Protein AF-A0A7S2T5S1-F1 (afdb_monomer_lite)

Sequence (220 aa):
CSRFLDRLAEMVPAKYFVDTGKVQDTGSQFWHSKSVKAQKKQEAAREGKLRKRDKFDPENAKSTTEKQAEAFKESKRAKARKGGADVDEEDVQFQKVEFNVKYQGGKEPSGAERSQRKKTKQALLKAALKKKEKAAEDKGNEAAWGDAFDRAEGKKVFNDPKKLQKAIKREKKQKEKKSEKWKTIEEDQKAKRDEKQKKRTTNLKERTAKKIQRKINRKK

Foldseek 3Di:
DDPVVVVVVVVDPCVVVPPVVPPVVPVDPPDDDPVRVVVVVVVVVVVVVVVVCCVPPPVNPDDPVRVVVVVVVVVVVVCVVVPDDDDDPDDPPPPPPPPPPPPDPDDDDDDDPPPPPPDDLVRLLVVLVVLVVVCVVDPPCVSVVVVVVCVVVVHDDRNDNVVSVVVVVVVVVVVVVVVVVVVVVVVVVVVVVVVVVVVVVVVVVVVVVVVVVVVVVVVD

Organism: NCBI:txid1764295

Structure (mmCIF, N/CA/C/O backbone):
data_AF-A0A7S2T5S1-F1
#
_entry.id   AF-A0A7S2T5S1-F1
#
loop_
_atom_site.group_PDB
_atom_site.id
_atom_site.type_symbol
_atom_site.label_atom_id
_atom_site.label_alt_id
_atom_site.label_comp_id
_atom_site.label_asym_id
_atom_site.label_entity_id
_atom_site.label_seq_id
_atom_site.pdbx_PDB_ins_code
_atom_site.Cartn_x
_atom_site.Cartn_y
_atom_site.Cartn_z
_atom_site.occupancy
_atom_site.B_iso_or_equiv
_atom_site.auth_seq_id
_atom_site.auth_comp_id
_atom_site.auth_asym_id
_atom_site.auth_atom_id
_atom_site.pdbx_PDB_model_num
ATOM 1 N N . CYS A 1 1 ? -29.795 -31.060 -58.049 1.00 54.81 1 CYS A N 1
ATOM 2 C CA . CYS A 1 1 ? -29.437 -31.221 -56.623 1.00 54.81 1 CYS A CA 1
ATOM 3 C C . CYS A 1 1 ? -27.933 -31.439 -56.527 1.00 54.81 1 CYS A C 1
ATOM 5 O O . CYS A 1 1 ? -27.410 -32.294 -57.234 1.00 54.81 1 CYS A O 1
ATOM 7 N N . SER A 1 2 ? -27.217 -30.577 -55.807 1.00 71.25 2 SER A N 1
ATOM 8 C CA . SER A 1 2 ? -25.753 -30.508 -55.849 1.00 71.25 2 SER A CA 1
ATOM 9 C C . SER A 1 2 ? -25.113 -31.601 -54.987 1.00 71.25 2 SER A C 1
ATOM 11 O O . SER A 1 2 ? -25.076 -31.496 -53.768 1.00 71.25 2 SER A O 1
ATOM 13 N N . ARG A 1 3 ? -24.498 -32.602 -55.634 1.00 81.19 3 ARG A N 1
ATOM 14 C CA . ARG A 1 3 ? -23.730 -33.686 -54.976 1.00 81.19 3 ARG A CA 1
ATOM 15 C C . ARG A 1 3 ? -22.594 -33.213 -54.063 1.00 81.19 3 ARG A C 1
ATOM 17 O O . ARG A 1 3 ? -22.062 -33.977 -53.266 1.00 81.19 3 ARG A O 1
ATOM 24 N N . PHE A 1 4 ? -22.207 -31.950 -54.202 1.00 83.75 4 PHE A N 1
ATOM 25 C CA . PHE A 1 4 ? -21.267 -31.282 -53.317 1.00 83.75 4 PHE A CA 1
ATOM 26 C C . PHE A 1 4 ? -21.809 -31.139 -51.888 1.00 83.75 4 PHE A C 1
ATOM 28 O O . PHE A 1 4 ? -21.074 -31.400 -50.941 1.00 83.75 4 PHE A O 1
ATOM 35 N N . LEU A 1 5 ? -23.083 -30.758 -51.727 1.00 77.75 5 LEU A N 1
ATOM 36 C CA . LEU A 1 5 ? -23.685 -30.579 -50.402 1.00 77.75 5 LEU A CA 1
ATOM 37 C C . LEU A 1 5 ? -23.846 -31.920 -49.679 1.00 77.75 5 LEU A C 1
ATOM 39 O O . LEU A 1 5 ? -23.557 -31.990 -48.488 1.00 77.75 5 LEU A O 1
ATOM 43 N N . ASP A 1 6 ? -24.200 -32.980 -50.407 1.00 82.81 6 ASP A N 1
ATOM 44 C CA . ASP A 1 6 ? -24.342 -34.328 -49.843 1.00 82.81 6 ASP A CA 1
ATOM 45 C C . ASP A 1 6 ? -23.002 -34.838 -49.279 1.00 82.81 6 ASP A C 1
ATOM 47 O O . ASP A 1 6 ? -22.922 -35.266 -48.129 1.00 82.81 6 ASP A O 1
ATOM 51 N N . ARG A 1 7 ? -21.905 -34.677 -50.035 1.00 86.06 7 ARG A N 1
ATOM 52 C CA . ARG A 1 7 ? -20.556 -35.076 -49.591 1.00 86.06 7 ARG A CA 1
ATOM 53 C C . ARG A 1 7 ? -20.030 -34.229 -48.427 1.00 86.06 7 ARG A C 1
ATOM 55 O O . ARG A 1 7 ? -19.253 -34.715 -47.607 1.00 86.06 7 ARG A O 1
ATOM 62 N N . LEU A 1 8 ? -20.431 -32.960 -48.354 1.00 81.94 8 LEU A N 1
ATOM 63 C CA . LEU A 1 8 ? -20.082 -32.075 -47.243 1.00 81.94 8 LEU A CA 1
ATOM 64 C C . LEU A 1 8 ? -20.813 -32.486 -45.954 1.00 81.94 8 LEU A C 1
ATOM 66 O O . LEU A 1 8 ? -20.209 -32.492 -44.881 1.00 81.94 8 LEU A O 1
ATOM 70 N N . ALA A 1 9 ? -22.090 -32.859 -46.069 1.00 80.12 9 ALA A N 1
ATOM 71 C CA . ALA A 1 9 ? -22.898 -33.342 -44.954 1.00 80.12 9 ALA A CA 1
ATOM 72 C C . ALA A 1 9 ? -22.388 -34.687 -44.406 1.00 80.12 9 ALA A C 1
ATOM 74 O O . ALA A 1 9 ? -22.424 -34.897 -43.198 1.00 80.12 9 ALA A O 1
ATOM 75 N N . GLU A 1 10 ? -21.851 -35.563 -45.259 1.00 83.44 10 GLU A N 1
ATOM 76 C CA . GLU A 1 10 ? -21.209 -36.817 -44.833 1.00 83.44 10 GLU A CA 1
ATOM 77 C C . GLU A 1 10 ? -19.872 -36.599 -44.106 1.00 83.44 10 GLU A C 1
ATOM 79 O O . GLU A 1 10 ? -19.514 -37.365 -43.212 1.00 83.44 10 GLU A O 1
ATOM 84 N N . MET A 1 11 ? -19.118 -35.556 -44.473 1.00 87.88 11 MET A N 1
ATOM 85 C CA . MET A 1 11 ? -17.796 -35.286 -43.897 1.00 87.88 11 MET A CA 1
ATOM 86 C C . MET A 1 11 ? -17.869 -34.742 -42.465 1.00 87.88 11 MET A C 1
ATOM 88 O O . MET A 1 11 ? -16.952 -34.958 -41.669 1.00 87.88 11 MET A O 1
ATOM 92 N N . VAL A 1 12 ? -18.940 -34.027 -42.125 1.00 83.12 12 VAL A N 1
ATOM 93 C CA . VAL A 1 12 ? -19.120 -33.444 -40.795 1.00 83.12 12 VAL A CA 1
ATOM 94 C C . VAL A 1 12 ? -20.055 -34.344 -39.977 1.00 83.12 12 VAL A C 1
ATOM 96 O O . VAL A 1 12 ? -21.218 -34.502 -40.337 1.00 83.12 12 VAL A O 1
ATOM 99 N N . PRO A 1 13 ? -19.595 -34.926 -38.850 1.00 84.19 13 PRO A N 1
ATOM 100 C CA . PRO A 1 13 ? -20.420 -35.823 -38.049 1.00 84.19 13 PRO A CA 1
ATOM 101 C C . PRO A 1 13 ? -21.757 -35.191 -37.641 1.00 84.19 13 PRO A C 1
ATOM 103 O O . PRO A 1 13 ? -21.793 -34.060 -37.151 1.00 84.19 13 PRO A O 1
ATOM 106 N N . ALA A 1 14 ? -22.847 -35.959 -37.734 1.00 75.12 14 ALA A N 1
ATOM 107 C CA . ALA A 1 14 ? -24.210 -35.501 -37.435 1.00 75.12 14 ALA A CA 1
ATOM 108 C C . ALA A 1 14 ? -24.375 -34.858 -36.041 1.00 75.12 14 ALA A C 1
ATOM 110 O O . ALA A 1 14 ? -25.262 -34.033 -35.837 1.00 75.12 14 ALA A O 1
ATOM 111 N N . LYS A 1 15 ? -23.475 -35.163 -35.095 1.00 75.06 15 LYS A N 1
ATOM 112 C CA . LYS A 1 15 ? -23.392 -34.529 -33.769 1.00 75.06 15 LYS A CA 1
ATOM 113 C C . LYS A 1 15 ? -23.334 -32.994 -33.817 1.00 75.06 15 LYS A C 1
ATOM 115 O O . LYS A 1 15 ? -23.728 -32.362 -32.845 1.00 75.06 15 LYS A O 1
ATOM 120 N N . TYR A 1 16 ? -22.829 -32.409 -34.902 1.00 76.19 16 TYR A N 1
ATOM 121 C CA . TYR A 1 16 ? -22.689 -30.957 -35.046 1.00 76.19 16 TYR A CA 1
ATOM 122 C C . TYR A 1 16 ? -23.882 -30.275 -35.730 1.00 76.19 16 TYR A C 1
ATOM 124 O O . TYR A 1 16 ? -23.997 -29.057 -35.640 1.00 76.19 16 TYR A O 1
ATOM 132 N N . PHE A 1 17 ? -24.767 -31.032 -36.386 1.00 69.62 17 PHE A N 1
ATOM 133 C CA . PHE A 1 17 ? -25.960 -30.494 -37.056 1.00 69.62 17 PHE A CA 1
ATOM 134 C C . PHE A 1 17 ? -27.258 -30.810 -36.323 1.00 69.62 17 PHE A C 1
ATOM 136 O O . PHE A 1 17 ? -28.242 -30.091 -36.471 1.00 69.62 17 PHE A O 1
ATOM 143 N N . VAL A 1 18 ? -27.276 -31.883 -35.532 1.00 70.38 18 VAL A N 1
ATOM 144 C CA . VAL A 1 18 ? -28.407 -32.180 -34.661 1.00 70.38 18 VAL A CA 1
ATOM 145 C C . VAL A 1 18 ? -28.284 -31.282 -33.440 1.00 70.38 18 VAL A C 1
ATOM 147 O O . VAL A 1 18 ? -27.442 -31.510 -32.571 1.00 70.38 18 VAL A O 1
ATOM 150 N N . ASP A 1 19 ? -29.129 -30.257 -33.369 1.00 64.12 19 ASP A N 1
ATOM 151 C CA . ASP A 1 19 ? -29.319 -29.480 -32.152 1.00 64.12 19 ASP A CA 1
ATOM 152 C C . ASP A 1 19 ? -29.966 -30.411 -31.118 1.00 64.12 19 ASP A C 1
ATOM 154 O O . ASP A 1 19 ? -31.180 -30.601 -31.073 1.00 64.12 19 ASP A O 1
ATOM 158 N N . THR A 1 20 ? -29.134 -31.135 -30.363 1.00 60.56 20 THR A N 1
ATOM 159 C CA . THR A 1 20 ? -29.568 -32.251 -29.505 1.00 60.56 20 THR A CA 1
ATOM 160 C C . THR A 1 20 ? -30.409 -31.813 -28.303 1.00 60.56 20 THR A C 1
ATOM 162 O O . THR A 1 20 ? -30.413 -32.534 -27.314 1.00 60.56 20 THR A O 1
ATOM 165 N N . GLY A 1 21 ? -31.058 -30.639 -28.300 1.00 58.25 21 GLY A N 1
ATOM 166 C CA . GLY A 1 21 ? -31.903 -30.111 -27.211 1.00 58.25 21 GLY A CA 1
ATOM 167 C C . GLY A 1 21 ? -31.193 -29.939 -25.857 1.00 58.25 21 GLY A C 1
ATOM 168 O O . GLY A 1 21 ? -31.690 -29.278 -24.950 1.00 58.25 21 GLY A O 1
ATOM 169 N N . LYS A 1 22 ? -29.988 -30.490 -25.724 1.00 55.84 22 LYS A N 1
ATOM 170 C CA . LYS A 1 22 ? -28.996 -30.227 -24.708 1.00 55.84 22 LYS A CA 1
ATOM 171 C C . LYS A 1 22 ? -28.333 -28.946 -25.151 1.00 55.84 22 LYS A C 1
ATOM 173 O O . LYS A 1 22 ? -27.224 -28.961 -25.682 1.00 55.84 22 LYS A O 1
ATOM 178 N N . VAL A 1 23 ? -29.038 -27.843 -24.915 1.00 53.06 23 VAL A N 1
ATOM 179 C CA . VAL A 1 23 ? -28.389 -26.567 -24.655 1.00 53.06 23 VAL A CA 1
ATOM 180 C C . VAL A 1 23 ? -27.338 -26.896 -23.608 1.00 53.06 23 VAL A C 1
ATOM 182 O O . VAL A 1 23 ? -27.642 -27.088 -22.430 1.00 53.06 23 VAL A O 1
ATOM 185 N N . GLN A 1 24 ? -26.095 -27.087 -24.049 1.00 51.47 24 GLN A N 1
ATOM 186 C CA . GLN A 1 24 ? -24.998 -26.953 -23.129 1.00 51.47 24 GLN A CA 1
ATOM 187 C C . GLN A 1 24 ? -25.175 -25.537 -22.620 1.00 51.47 24 GLN A C 1
ATOM 189 O O . GLN A 1 24 ? -25.117 -24.580 -23.392 1.00 51.47 24 GLN A O 1
ATOM 194 N N . ASP A 1 25 ? -25.463 -25.410 -21.330 1.00 51.78 25 ASP A N 1
ATOM 195 C CA . ASP A 1 25 ? -25.480 -24.139 -20.621 1.00 51.78 25 ASP A CA 1
ATOM 196 C C . ASP A 1 25 ? -24.023 -23.632 -20.500 1.00 51.78 25 ASP A C 1
ATOM 198 O O . ASP A 1 25 ? -23.506 -23.279 -19.449 1.00 51.78 25 ASP A O 1
ATOM 202 N N . THR A 1 26 ? -23.307 -23.646 -21.626 1.00 48.97 26 THR A N 1
ATOM 203 C CA . THR A 1 26 ? -22.121 -22.865 -21.944 1.00 48.97 26 THR A CA 1
ATOM 204 C C . THR A 1 26 ? -22.523 -21.432 -22.283 1.00 48.97 26 THR A C 1
ATOM 206 O O . THR A 1 26 ? -21.695 -20.656 -22.758 1.00 48.97 26 THR A O 1
ATOM 209 N N . GLY A 1 27 ? -23.779 -21.056 -22.000 1.00 48.78 27 GLY A N 1
ATOM 210 C CA . GLY A 1 27 ? -24.260 -19.695 -21.817 1.00 48.78 27 GLY A CA 1
ATOM 211 C C . GLY A 1 27 ? -23.578 -19.049 -20.618 1.00 48.78 27 GLY A C 1
ATOM 212 O O . GLY A 1 27 ? -24.201 -18.713 -19.624 1.00 48.78 27 GLY A O 1
ATOM 213 N N . SER A 1 28 ? -22.262 -18.885 -20.728 1.00 56.47 28 SER A N 1
ATOM 214 C CA . SER A 1 28 ? -21.401 -17.949 -20.027 1.00 56.47 28 SER A CA 1
ATOM 215 C C . SER A 1 28 ? -21.887 -17.519 -18.635 1.00 56.47 28 SER A C 1
ATOM 217 O O . SER A 1 28 ? -22.751 -16.652 -18.485 1.00 56.47 28 SER A O 1
ATOM 219 N N . GLN A 1 29 ? -21.210 -18.011 -17.598 1.00 56.97 29 GLN A N 1
ATOM 220 C CA . GLN A 1 29 ? -21.377 -17.597 -16.192 1.00 56.97 29 GLN A CA 1
ATOM 221 C C . GLN A 1 29 ? -21.384 -16.062 -15.965 1.00 56.97 29 GLN A C 1
ATOM 223 O O . GLN A 1 29 ? -21.714 -15.573 -14.887 1.00 56.97 29 GLN A O 1
ATOM 228 N N . PHE A 1 30 ? -21.018 -15.284 -16.984 1.00 56.53 30 PHE A N 1
ATOM 229 C CA . PHE A 1 30 ? -20.893 -13.836 -16.993 1.00 56.53 30 PHE A CA 1
ATOM 230 C C . PHE A 1 30 ? -22.105 -13.075 -17.562 1.00 56.53 30 PHE A C 1
ATOM 232 O O . PHE A 1 30 ? -22.265 -11.883 -17.262 1.00 56.53 30 PHE A O 1
ATOM 239 N N . TRP A 1 31 ? -23.000 -13.725 -18.310 1.00 61.25 31 TRP A N 1
ATOM 240 C CA . TRP A 1 31 ? -24.072 -13.041 -19.050 1.00 61.25 31 TRP A CA 1
ATOM 241 C C . TRP A 1 31 ? -25.456 -13.327 -18.477 1.00 61.25 31 TRP A C 1
ATOM 243 O O . TRP A 1 31 ? -26.430 -13.558 -19.178 1.00 61.25 31 TRP A O 1
ATOM 253 N N . HIS A 1 32 ? -25.571 -13.236 -17.157 1.00 73.19 32 HIS A N 1
ATOM 254 C CA . HIS A 1 32 ? -26.878 -13.074 -16.532 1.00 73.19 32 HIS A CA 1
ATOM 255 C C . HIS A 1 32 ? -27.444 -11.679 -16.840 1.00 73.19 32 HIS A C 1
ATOM 257 O O . HIS A 1 32 ? -26.715 -10.675 -16.790 1.00 73.19 32 HIS A O 1
ATOM 263 N N . SER A 1 33 ? -28.747 -11.609 -17.120 1.00 81.25 33 SER A N 1
ATOM 264 C CA . SER A 1 33 ? -29.473 -10.343 -17.241 1.00 81.25 33 SER A CA 1
ATOM 265 C C . SER A 1 33 ? -29.356 -9.530 -15.943 1.00 81.25 33 SER A C 1
ATOM 267 O O . SER A 1 33 ? -29.057 -10.063 -14.868 1.00 81.25 33 SER A O 1
ATOM 269 N N . LYS A 1 34 ? -29.571 -8.209 -16.018 1.00 78.38 34 LYS A N 1
ATOM 270 C CA . LYS A 1 34 ? -29.466 -7.324 -14.841 1.00 78.38 34 LYS A CA 1
ATOM 271 C C . LYS A 1 34 ? -30.373 -7.786 -13.687 1.00 78.38 34 LYS A C 1
ATOM 273 O O . LYS A 1 34 ? -29.953 -7.706 -12.534 1.00 78.38 34 LYS A O 1
ATOM 278 N N . SER A 1 35 ? -31.560 -8.317 -13.993 1.00 82.94 35 SER A N 1
ATOM 279 C CA . SER A 1 35 ? -32.503 -8.857 -13.004 1.00 82.94 35 SER A CA 1
ATOM 280 C C . SER A 1 35 ? -31.986 -10.137 -12.342 1.00 82.94 35 SER A C 1
ATOM 282 O O . SER A 1 35 ? -31.964 -10.213 -11.115 1.00 82.94 35 SER A O 1
ATOM 284 N N . VAL A 1 36 ? -31.462 -11.092 -13.117 1.00 83.81 36 VAL A N 1
ATOM 285 C CA . VAL A 1 36 ? -30.900 -12.349 -12.587 1.00 83.81 36 VAL A CA 1
ATOM 286 C C . VAL A 1 36 ? -29.664 -12.081 -11.720 1.00 83.81 36 VAL A C 1
ATOM 288 O O . VAL A 1 36 ? -29.498 -12.680 -10.658 1.00 83.81 36 VAL A O 1
ATOM 291 N N . LYS A 1 37 ? -28.810 -11.122 -12.109 1.00 83.19 37 LYS A N 1
ATOM 292 C CA . LYS A 1 37 ? -27.662 -10.694 -11.283 1.00 83.19 37 LYS A CA 1
ATOM 293 C C . LYS A 1 37 ? -28.109 -10.089 -9.952 1.00 83.19 37 LYS A C 1
ATOM 295 O O . LYS A 1 37 ? -27.479 -10.339 -8.924 1.00 83.19 37 LYS A O 1
ATOM 300 N N . ALA A 1 38 ? -29.180 -9.295 -9.961 1.00 86.56 38 ALA A N 1
ATOM 301 C CA . ALA A 1 38 ? -29.721 -8.689 -8.751 1.00 86.56 38 ALA A CA 1
ATOM 302 C C . ALA A 1 38 ? -30.308 -9.747 -7.803 1.00 86.56 38 ALA A C 1
ATOM 304 O O . ALA A 1 38 ? -30.009 -9.704 -6.611 1.00 86.56 38 ALA A O 1
ATOM 305 N N . GLN A 1 39 ? -31.058 -10.720 -8.329 1.00 87.44 39 GLN A N 1
ATOM 306 C CA . GLN A 1 39 ? -31.631 -11.824 -7.550 1.00 87.44 39 GLN A CA 1
ATOM 307 C C . GLN A 1 39 ? -30.545 -12.676 -6.889 1.00 87.44 39 GLN A C 1
ATOM 309 O O . GLN A 1 39 ? -30.516 -12.767 -5.663 1.00 87.44 39 GLN A O 1
ATOM 314 N N . LYS A 1 40 ? -29.555 -13.153 -7.655 1.00 87.12 40 LYS A N 1
ATOM 315 C CA . LYS A 1 40 ? -28.430 -13.934 -7.105 1.00 87.12 40 LYS A CA 1
ATOM 316 C C . LYS A 1 40 ? -27.653 -13.176 -6.029 1.00 87.12 40 LYS A C 1
ATOM 318 O O . LYS A 1 40 ? -27.222 -13.749 -5.031 1.00 87.12 40 LYS A O 1
ATOM 323 N N . LYS A 1 41 ? -27.474 -11.860 -6.196 1.00 89.75 41 LYS A N 1
ATOM 324 C CA . LYS A 1 41 ? -26.816 -11.021 -5.184 1.00 89.75 41 LYS A CA 1
ATOM 325 C C . LYS A 1 41 ? -27.659 -10.894 -3.911 1.00 89.75 41 LYS A C 1
ATOM 327 O O . LYS A 1 41 ? -27.094 -10.873 -2.818 1.00 89.75 41 LYS A O 1
ATOM 332 N N . GLN A 1 42 ? -28.983 -10.792 -4.034 1.00 89.19 42 GLN A N 1
ATOM 333 C CA . GLN A 1 42 ? -29.890 -10.764 -2.885 1.00 89.19 42 GLN A CA 1
ATOM 334 C C . GLN A 1 42 ? -29.914 -12.109 -2.152 1.00 89.19 42 GLN A C 1
ATOM 336 O O . GLN A 1 42 ? -29.848 -12.115 -0.925 1.00 89.19 42 GLN A O 1
ATOM 341 N N . GLU A 1 43 ? -29.940 -13.222 -2.881 1.00 91.19 43 GLU A N 1
ATOM 342 C CA . GLU A 1 43 ? -29.861 -14.580 -2.331 1.00 91.19 43 GLU A CA 1
ATOM 343 C C . GLU A 1 43 ? -28.546 -14.789 -1.580 1.00 91.19 43 GLU A C 1
ATOM 345 O O . GLU A 1 43 ? -28.570 -15.056 -0.381 1.00 91.19 43 GLU A O 1
ATOM 350 N N . ALA A 1 44 ? -27.404 -14.492 -2.207 1.00 90.31 44 ALA A N 1
ATOM 351 C CA . ALA A 1 44 ? -26.096 -14.586 -1.558 1.00 90.31 44 ALA A CA 1
ATOM 352 C C . ALA A 1 44 ? -25.990 -13.695 -0.304 1.00 90.31 44 ALA A C 1
ATOM 354 O O . ALA A 1 44 ? -25.363 -14.064 0.693 1.00 90.31 44 ALA A O 1
ATOM 355 N N . ALA A 1 45 ? -26.616 -12.512 -0.315 1.00 92.06 45 ALA A N 1
ATOM 356 C CA . ALA A 1 45 ? -26.657 -11.637 0.853 1.00 92.06 45 ALA A CA 1
ATOM 357 C C . ALA A 1 45 ? -27.555 -12.191 1.975 1.00 92.06 45 ALA A C 1
ATOM 359 O O . ALA A 1 45 ? -27.217 -12.035 3.151 1.00 92.06 45 ALA A O 1
ATOM 360 N N . ARG A 1 46 ? -28.686 -12.827 1.637 1.00 92.31 46 ARG A N 1
ATOM 361 C CA . ARG A 1 46 ? -29.589 -13.489 2.595 1.00 92.31 46 ARG A CA 1
ATOM 362 C C . ARG A 1 46 ? -28.928 -14.722 3.203 1.00 92.31 46 ARG A C 1
ATOM 364 O O . ARG A 1 46 ? -28.879 -14.824 4.425 1.00 92.31 46 ARG A O 1
ATOM 371 N N . GLU A 1 47 ? -28.319 -15.569 2.385 1.00 92.19 47 GLU A N 1
ATOM 372 C CA . GLU A 1 47 ? -27.542 -16.727 2.829 1.00 92.19 47 GLU A CA 1
ATOM 373 C C . GLU A 1 47 ? -26.358 -16.311 3.699 1.00 92.19 47 GLU A C 1
ATOM 375 O O . GLU A 1 47 ? -26.126 -16.881 4.759 1.00 92.19 47 GLU A O 1
ATOM 380 N N . GLY A 1 48 ? -25.631 -15.258 3.314 1.00 91.25 48 GLY A N 1
ATOM 381 C CA . GLY A 1 48 ? -24.524 -14.737 4.112 1.00 91.25 48 GLY A CA 1
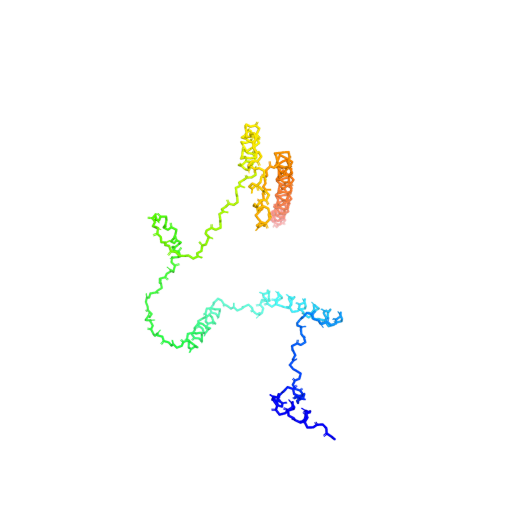ATOM 382 C C . GLY A 1 48 ? -24.960 -14.231 5.491 1.00 91.25 48 GLY A C 1
ATOM 383 O O . GLY A 1 48 ? -24.202 -14.348 6.456 1.00 91.25 48 GLY A O 1
ATOM 384 N N . LYS A 1 49 ? -26.175 -13.680 5.609 1.00 90.75 49 LYS A N 1
ATOM 385 C CA . LYS A 1 49 ? -26.768 -13.296 6.901 1.00 90.75 49 LYS A 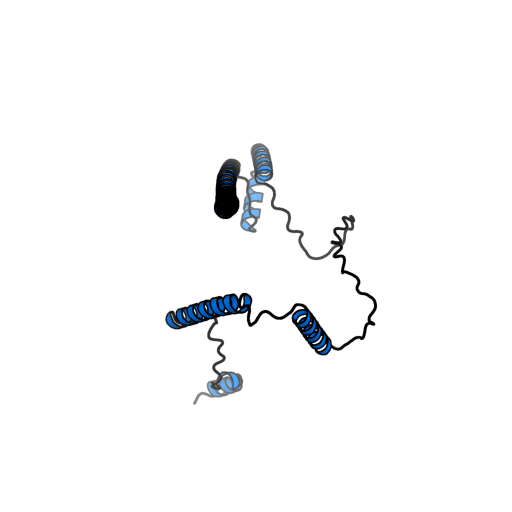CA 1
ATOM 386 C C . LYS A 1 49 ? -27.226 -14.519 7.690 1.00 90.75 49 LYS A C 1
ATOM 388 O O . LYS A 1 49 ? -26.960 -14.567 8.887 1.00 90.75 49 LYS A O 1
ATOM 393 N N . LEU A 1 50 ? -27.849 -15.495 7.030 1.00 89.50 50 LEU A N 1
ATOM 394 C CA . LEU A 1 50 ? -28.293 -16.742 7.649 1.00 89.50 50 LEU A CA 1
ATOM 395 C C . LEU A 1 50 ? -27.102 -17.520 8.218 1.00 89.50 50 LEU A C 1
ATOM 397 O O . LEU A 1 50 ? -27.047 -17.728 9.418 1.00 89.50 50 LEU A O 1
ATOM 401 N N . ARG A 1 51 ? -26.046 -17.743 7.426 1.00 86.38 51 ARG A N 1
ATOM 402 C CA . ARG A 1 51 ? -24.808 -18.407 7.874 1.00 86.38 51 ARG A CA 1
ATOM 403 C C . ARG A 1 51 ? -24.143 -17.719 9.061 1.00 86.38 51 ARG A C 1
ATOM 405 O O . ARG A 1 51 ? -23.558 -18.379 9.914 1.00 86.38 51 ARG A O 1
ATOM 412 N N . LYS A 1 52 ? -24.171 -16.383 9.104 1.00 87.06 52 LYS A N 1
ATOM 413 C CA . LYS A 1 52 ? -23.655 -15.632 10.257 1.00 87.06 52 LYS A CA 1
ATOM 414 C C . LYS A 1 52 ? -24.541 -15.839 11.478 1.00 87.06 52 LYS A C 1
ATOM 416 O O . LYS A 1 52 ? -23.997 -15.986 12.562 1.00 87.06 52 LYS A O 1
ATOM 421 N N . ARG A 1 53 ? -25.862 -15.849 11.303 1.00 86.69 53 ARG A N 1
ATOM 422 C CA . ARG A 1 53 ? -26.811 -16.086 12.388 1.00 86.69 53 ARG A CA 1
ATOM 423 C C . ARG A 1 53 ? -26.666 -17.502 12.938 1.00 86.69 53 ARG A C 1
ATOM 425 O O . ARG A 1 53 ? -26.411 -17.624 14.123 1.00 86.69 53 ARG A O 1
ATOM 432 N N . ASP A 1 54 ? -26.633 -18.513 12.075 1.00 85.31 54 ASP A N 1
ATOM 433 C CA . ASP A 1 54 ? -26.468 -19.921 12.459 1.00 85.31 54 ASP A CA 1
ATOM 434 C C . ASP A 1 54 ? -25.131 -20.180 13.167 1.00 85.31 54 ASP A C 1
ATOM 436 O O . ASP A 1 54 ? -25.046 -21.015 14.060 1.00 85.31 54 ASP A O 1
ATOM 440 N N . LYS A 1 55 ? -24.071 -19.444 12.800 1.00 82.12 55 LYS A N 1
ATOM 441 C CA . LYS A 1 55 ? -22.764 -19.531 13.470 1.00 82.12 55 LYS A CA 1
ATOM 442 C C . LYS A 1 55 ? -22.795 -19.001 14.910 1.00 82.12 55 LYS A C 1
ATOM 444 O O . LYS A 1 55 ? -21.958 -19.403 15.716 1.00 82.12 55 LYS A O 1
ATOM 449 N N . PHE A 1 56 ? -23.687 -18.059 15.204 1.00 78.75 56 PHE A N 1
ATOM 450 C CA . PHE A 1 56 ? -23.794 -17.399 16.506 1.00 78.75 56 PHE A CA 1
ATOM 451 C C . PHE A 1 56 ? -25.076 -17.771 17.261 1.00 78.75 56 PHE A C 1
ATOM 453 O O . PHE A 1 56 ? -25.357 -17.159 18.290 1.00 78.75 56 PHE A O 1
ATOM 460 N N . ASP A 1 57 ? -25.832 -18.754 16.773 1.00 82.94 57 ASP A N 1
ATOM 461 C CA . ASP A 1 57 ? -27.038 -19.243 17.427 1.00 82.94 57 ASP A CA 1
ATOM 462 C C . ASP A 1 57 ? -26.656 -20.189 18.581 1.00 82.94 57 ASP A C 1
ATOM 464 O O . ASP A 1 57 ? -25.979 -21.195 18.334 1.00 82.94 57 ASP A O 1
ATOM 468 N N . PRO A 1 58 ? -27.019 -19.876 19.839 1.00 79.94 58 PRO A N 1
ATOM 469 C CA . PRO A 1 58 ? -26.726 -20.742 20.977 1.00 79.94 58 PRO A CA 1
ATOM 470 C C . PRO A 1 58 ? -27.409 -22.115 20.883 1.00 79.94 58 PRO A C 1
ATOM 472 O O . PRO A 1 58 ? -26.857 -23.074 21.411 1.00 79.94 58 PRO A O 1
ATOM 475 N N . GLU A 1 59 ? -28.535 -22.237 20.172 1.00 80.56 59 GLU A N 1
ATOM 476 C CA . GLU A 1 59 ? -29.263 -23.507 20.005 1.00 80.56 59 GLU A CA 1
ATOM 477 C C . GLU A 1 59 ? -28.568 -24.461 19.013 1.00 80.56 59 GLU A C 1
ATOM 479 O O . GLU A 1 59 ? -28.697 -25.677 19.105 1.00 80.56 59 GLU A O 1
ATOM 484 N N . ASN A 1 60 ? -27.777 -23.923 18.076 1.00 75.00 60 ASN A N 1
ATOM 485 C CA . ASN A 1 60 ? -26.998 -24.699 17.097 1.00 75.00 60 ASN A CA 1
ATOM 486 C C . ASN A 1 60 ? -25.509 -24.816 17.489 1.00 75.00 60 ASN A C 1
ATOM 488 O O . ASN A 1 60 ? -24.655 -25.258 16.709 1.00 75.00 60 ASN A O 1
ATOM 492 N N . ALA A 1 61 ? -25.151 -24.372 18.696 1.00 76.25 61 ALA A N 1
ATOM 493 C CA . ALA A 1 61 ? -23.785 -24.405 19.183 1.00 76.25 61 ALA A CA 1
ATOM 494 C C . ALA A 1 61 ? -23.397 -25.833 19.592 1.00 76.25 61 ALA A C 1
ATOM 496 O O . ALA A 1 61 ? -23.506 -26.213 20.752 1.00 76.25 61 ALA A O 1
ATOM 497 N N . LYS A 1 62 ? -22.876 -26.612 18.637 1.00 78.88 62 LYS A N 1
ATOM 498 C CA . LYS A 1 62 ? -22.354 -27.962 18.913 1.00 78.88 62 LYS A CA 1
ATOM 499 C C . LYS A 1 62 ? -21.326 -27.939 20.046 1.00 78.88 62 LYS A C 1
ATOM 501 O O . LYS A 1 62 ? -20.417 -27.086 20.048 1.00 78.88 62 LYS A O 1
ATOM 506 N N . SER A 1 63 ? -21.443 -28.890 20.968 1.00 80.12 63 SER A N 1
ATOM 507 C CA . SER A 1 63 ? -20.501 -29.075 22.073 1.00 80.12 63 SER A CA 1
ATOM 508 C C . SER A 1 63 ? -19.092 -29.374 21.542 1.00 80.12 63 SER A C 1
ATOM 510 O O . SER A 1 63 ? -18.912 -29.851 20.419 1.00 80.12 63 SER A O 1
ATOM 512 N N . THR A 1 64 ? -18.053 -29.084 22.330 1.00 75.94 64 THR A N 1
ATOM 513 C CA . THR A 1 64 ? -16.653 -29.360 21.954 1.00 75.94 64 THR A CA 1
ATOM 514 C C . THR A 1 64 ? -16.440 -30.841 21.626 1.00 75.94 64 THR A C 1
ATOM 516 O O . THR A 1 64 ? -15.722 -31.159 20.681 1.00 75.94 64 THR A O 1
ATOM 519 N N . THR A 1 65 ? -17.122 -31.732 22.346 1.00 80.88 65 THR A N 1
ATOM 520 C CA . THR A 1 65 ? -17.096 -33.185 22.123 1.00 80.88 65 THR A CA 1
ATOM 521 C C . THR A 1 65 ? -17.753 -33.576 20.798 1.00 80.88 65 THR A C 1
ATOM 523 O O . THR A 1 65 ? -17.210 -34.377 20.042 1.00 80.88 65 THR A O 1
ATOM 526 N N . GLU A 1 66 ? -18.881 -32.956 20.457 1.00 83.31 66 GLU A N 1
ATOM 527 C CA . GLU A 1 66 ? -19.589 -33.190 19.194 1.00 83.31 66 GLU A CA 1
ATOM 528 C C . GLU A 1 66 ? -18.779 -32.696 17.993 1.00 83.31 66 GLU A C 1
ATOM 530 O O . GLU A 1 66 ? -18.683 -33.390 16.984 1.00 83.31 66 GLU A O 1
ATOM 535 N N . LYS A 1 67 ? -18.120 -31.536 18.115 1.00 82.31 67 LYS A N 1
ATOM 536 C CA . LYS A 1 67 ? -17.219 -31.002 17.079 1.00 82.31 67 LYS A CA 1
ATOM 537 C C . LYS A 1 67 ? -16.026 -31.923 16.824 1.00 82.31 67 LYS A C 1
ATOM 539 O O . LYS A 1 67 ? -15.637 -32.109 15.673 1.00 82.31 67 LYS A O 1
ATOM 544 N N . GLN A 1 68 ? -15.455 -32.506 17.878 1.00 82.44 68 GLN A N 1
ATOM 545 C CA . GLN A 1 68 ? -14.374 -33.488 17.760 1.00 82.44 68 GLN A CA 1
ATOM 546 C C . GLN A 1 68 ? -14.863 -34.785 17.098 1.00 82.44 68 GLN A C 1
ATOM 548 O O . GLN A 1 68 ? -14.207 -35.290 16.187 1.00 82.44 68 GLN A O 1
ATOM 553 N N . ALA A 1 69 ? -16.044 -35.279 17.483 1.00 86.44 69 ALA A N 1
ATOM 554 C CA . ALA A 1 69 ? -16.643 -36.471 16.888 1.00 86.44 69 ALA A CA 1
ATOM 555 C C . ALA A 1 69 ? -16.998 -36.277 15.401 1.00 86.44 69 ALA A C 1
ATOM 557 O O . ALA A 1 69 ? -16.804 -37.187 14.594 1.00 86.44 69 ALA A O 1
ATOM 558 N N . GLU A 1 70 ? -17.489 -35.099 15.010 1.00 84.06 70 GLU A N 1
ATOM 559 C CA . GLU A 1 70 ? -17.751 -34.764 13.606 1.00 84.06 70 GLU A CA 1
ATOM 560 C C . GLU A 1 70 ? -16.467 -34.662 12.783 1.00 84.06 70 GLU A C 1
ATOM 562 O O . GLU A 1 70 ? -16.401 -35.248 11.703 1.00 84.06 70 GLU A O 1
ATOM 567 N N . ALA A 1 71 ? -15.428 -34.004 13.307 1.00 84.81 71 ALA A N 1
ATOM 568 C CA . ALA A 1 71 ? -14.130 -33.915 12.641 1.00 84.81 71 ALA A CA 1
ATOM 569 C C . ALA A 1 71 ? -13.489 -35.300 12.443 1.00 84.81 71 ALA A C 1
ATOM 571 O O . ALA A 1 71 ? -12.918 -35.573 11.388 1.00 84.81 71 ALA A O 1
ATOM 572 N N . PHE A 1 72 ? -13.633 -36.198 13.423 1.00 84.50 72 PHE A N 1
ATOM 573 C CA . PHE A 1 72 ? -13.172 -37.583 13.320 1.00 84.50 72 PHE A CA 1
ATOM 574 C C . PHE A 1 72 ? -13.973 -38.391 12.287 1.00 84.50 72 PHE A C 1
ATOM 576 O O . PHE A 1 72 ? -13.410 -39.143 11.494 1.00 84.50 72 PHE A O 1
ATOM 583 N N . LYS A 1 73 ? -15.298 -38.211 12.231 1.00 83.50 73 LYS A N 1
ATOM 584 C CA . LYS A 1 73 ? -16.143 -38.845 11.204 1.00 83.50 73 LYS A CA 1
ATOM 585 C C . LYS A 1 73 ? -15.819 -38.328 9.802 1.00 83.50 73 LYS A C 1
ATOM 587 O O . LYS A 1 73 ? -15.782 -39.115 8.855 1.00 83.50 73 LYS A O 1
ATOM 592 N N . GLU A 1 74 ? -15.566 -37.030 9.658 1.00 82.75 74 GLU A N 1
ATOM 593 C CA . GLU A 1 74 ? -15.199 -36.409 8.386 1.00 82.75 74 GLU A CA 1
ATOM 594 C C . GLU A 1 74 ? -13.810 -36.859 7.919 1.00 82.75 74 GLU A C 1
ATOM 596 O O . GLU A 1 74 ? -13.655 -37.231 6.754 1.00 82.75 74 GLU A O 1
ATOM 601 N N . SER A 1 75 ? -12.828 -36.938 8.823 1.00 78.56 75 SER A N 1
ATOM 602 C CA . SER A 1 75 ? -11.491 -37.455 8.511 1.00 78.56 75 SER A CA 1
ATOM 603 C C . SER A 1 75 ? -11.517 -38.945 8.160 1.00 78.56 75 SER A C 1
ATOM 605 O O . SER A 1 75 ? -10.882 -39.347 7.184 1.00 78.56 75 SER A O 1
ATOM 607 N N . LYS A 1 76 ? -12.325 -39.758 8.858 1.00 79.31 76 LYS A N 1
ATOM 608 C CA . LYS A 1 76 ? -12.533 -41.178 8.531 1.00 79.31 76 LYS A CA 1
ATOM 609 C C . LYS A 1 76 ? -13.202 -41.347 7.165 1.00 79.31 76 LYS A C 1
ATOM 611 O O . LYS A 1 76 ? -12.760 -42.164 6.362 1.00 79.31 76 LYS A O 1
ATOM 616 N N . ARG A 1 77 ? -14.218 -40.535 6.849 1.00 76.31 77 ARG A N 1
ATOM 617 C CA . ARG A 1 77 ? -14.894 -40.540 5.537 1.00 76.31 77 ARG A CA 1
ATOM 618 C C . ARG A 1 77 ? -13.976 -40.050 4.412 1.00 76.31 77 ARG A C 1
ATOM 620 O O . ARG A 1 77 ? -14.062 -40.556 3.294 1.00 76.31 77 ARG A O 1
ATOM 627 N N . ALA A 1 78 ? -13.091 -39.095 4.695 1.00 73.75 78 ALA A N 1
ATOM 628 C CA . ALA A 1 78 ? -12.079 -38.618 3.758 1.00 73.75 78 ALA A CA 1
ATOM 629 C C . ALA A 1 78 ? -10.973 -39.661 3.513 1.00 73.75 78 ALA A C 1
ATOM 631 O O . ALA A 1 78 ? -10.590 -39.860 2.361 1.00 73.75 78 ALA A O 1
ATOM 632 N N . LYS A 1 79 ? -10.516 -40.371 4.557 1.00 66.44 79 LYS A N 1
ATOM 633 C CA . LYS A 1 79 ? -9.586 -41.509 4.440 1.00 66.44 79 LYS A CA 1
ATOM 634 C C . LYS A 1 79 ? -10.213 -42.678 3.670 1.00 66.44 79 LYS A C 1
ATOM 636 O O . LYS A 1 79 ? -9.591 -43.186 2.745 1.00 66.44 79 LYS A O 1
ATOM 641 N N . ALA A 1 80 ? -11.471 -43.031 3.949 1.00 67.69 80 ALA A N 1
ATOM 642 C CA . ALA A 1 80 ? -12.188 -44.096 3.238 1.00 67.69 80 ALA A CA 1
ATOM 643 C C . ALA A 1 80 ? -12.366 -43.809 1.733 1.00 67.69 80 ALA A C 1
ATOM 645 O O . ALA A 1 80 ? -12.363 -44.722 0.915 1.00 67.69 80 ALA A O 1
ATOM 646 N N . ARG A 1 81 ? -12.473 -42.531 1.347 1.00 64.50 81 ARG A N 1
ATOM 647 C CA . ARG A 1 81 ? -12.554 -42.102 -0.060 1.00 64.50 81 ARG A CA 1
ATOM 648 C C . ARG A 1 81 ? -11.227 -42.150 -0.819 1.00 64.50 81 ARG A C 1
ATOM 650 O O . ARG A 1 81 ? -11.248 -41.996 -2.035 1.00 64.50 81 ARG A O 1
ATOM 657 N N . LYS A 1 82 ? -10.092 -42.314 -0.134 1.00 58.00 82 LYS A N 1
ATOM 658 C CA . LYS A 1 82 ? -8.754 -42.235 -0.739 1.00 58.00 82 LYS A CA 1
ATOM 659 C C . LYS A 1 82 ? -7.973 -43.551 -0.775 1.00 58.00 82 LYS A C 1
ATOM 661 O O . LYS A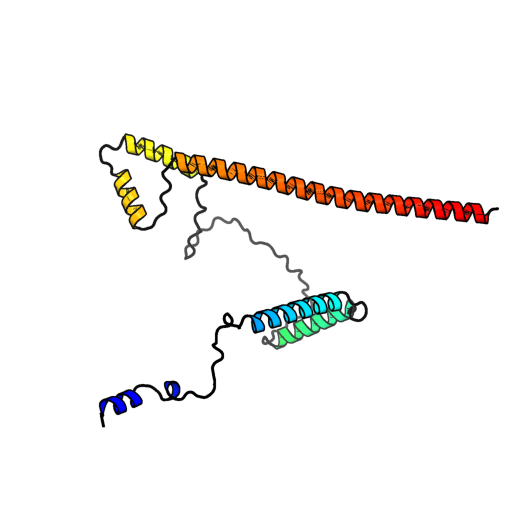 1 82 ? -6.821 -43.506 -1.180 1.00 58.00 82 LYS A O 1
ATOM 666 N N . GLY A 1 83 ? -8.594 -44.689 -0.449 1.00 48.44 83 GLY A N 1
ATOM 667 C CA . GLY A 1 83 ? -7.914 -45.991 -0.423 1.00 48.44 83 GLY A CA 1
ATOM 668 C C . GLY A 1 83 ? -6.923 -46.054 0.740 1.00 48.44 83 GLY A C 1
ATOM 669 O O . GLY A 1 83 ? -5.889 -45.395 0.727 1.00 48.44 83 GLY A O 1
ATOM 670 N N . GLY A 1 84 ? -7.295 -46.769 1.799 1.00 45.22 84 GLY A N 1
ATOM 671 C CA . GLY A 1 84 ? -6.584 -46.747 3.074 1.00 45.22 84 GLY A CA 1
ATOM 672 C C . GLY A 1 84 ? -5.192 -47.377 3.028 1.00 45.22 84 GLY A C 1
ATOM 673 O O . GLY A 1 84 ? -4.982 -48.396 2.379 1.00 45.22 84 GLY A O 1
ATOM 674 N N . ALA A 1 85 ? -4.283 -46.790 3.801 1.00 39.00 85 ALA A N 1
ATOM 675 C CA . ALA A 1 85 ? -3.270 -47.533 4.533 1.00 39.00 85 ALA A CA 1
ATOM 676 C C . ALA A 1 85 ? -3.530 -47.264 6.022 1.00 39.00 85 ALA A C 1
ATOM 678 O O . ALA A 1 85 ? -3.595 -46.099 6.440 1.00 39.00 85 ALA A O 1
ATOM 679 N N . ASP A 1 86 ? -3.771 -48.338 6.771 1.00 48.75 86 ASP A N 1
ATOM 680 C CA . ASP A 1 86 ? -3.736 -48.366 8.229 1.00 48.75 86 ASP A CA 1
ATOM 681 C C . ASP A 1 86 ? -2.365 -47.868 8.694 1.00 48.75 86 ASP A C 1
ATOM 683 O O . ASP A 1 86 ? -1.329 -48.326 8.215 1.00 48.75 86 ASP A O 1
ATOM 687 N N . VAL A 1 87 ? -2.372 -46.877 9.579 1.00 48.00 87 VAL A N 1
ATOM 688 C CA . VAL A 1 87 ? -1.193 -46.466 10.338 1.00 48.00 87 VAL A CA 1
ATOM 689 C C . VAL A 1 87 ? -1.675 -46.356 11.770 1.00 48.00 87 VAL A C 1
ATOM 691 O O . VAL A 1 87 ? -2.589 -45.570 12.045 1.00 48.00 87 VAL A O 1
ATOM 694 N N . ASP A 1 88 ? -1.099 -47.215 12.602 1.00 40.81 88 ASP A N 1
ATOM 695 C CA . ASP A 1 88 ? -1.437 -47.459 13.993 1.00 40.81 88 ASP A CA 1
ATOM 696 C C . ASP A 1 88 ? -1.532 -46.184 14.842 1.00 40.81 88 ASP A C 1
ATOM 698 O O . ASP A 1 88 ? -0.827 -45.185 14.654 1.00 40.81 88 ASP A O 1
ATOM 702 N N . GLU A 1 89 ? -2.458 -46.250 15.794 1.00 55.34 89 GLU A N 1
ATOM 703 C CA . GLU A 1 89 ? -2.676 -45.290 16.866 1.00 55.34 89 GLU A CA 1
ATOM 704 C C . GLU A 1 89 ? -1.489 -45.295 17.835 1.00 55.34 89 GLU A C 1
ATOM 706 O O . GLU A 1 89 ? -1.554 -45.965 18.852 1.00 55.34 89 GLU A O 1
ATOM 711 N N . GLU A 1 90 ? -0.421 -44.541 17.553 1.00 51.03 90 GLU A N 1
ATOM 712 C CA . GLU A 1 90 ? 0.469 -44.024 18.617 1.00 51.03 90 GLU A CA 1
ATOM 713 C C . GLU A 1 90 ? 1.369 -42.830 18.238 1.00 51.03 90 GLU A C 1
ATOM 715 O O . GLU A 1 90 ? 1.987 -42.239 19.118 1.00 51.03 90 GLU A O 1
ATOM 720 N N . ASP A 1 91 ? 1.362 -42.345 16.991 1.00 47.78 91 ASP A N 1
ATOM 721 C CA . ASP A 1 91 ? 2.114 -41.137 16.611 1.00 47.78 91 ASP A CA 1
ATOM 722 C C . ASP A 1 91 ? 1.205 -39.912 16.417 1.00 47.78 91 ASP A C 1
ATOM 724 O O . ASP A 1 91 ? 0.938 -39.449 15.303 1.00 47.78 91 ASP A O 1
ATOM 728 N N . VAL A 1 92 ? 0.780 -39.288 17.523 1.00 56.62 92 VAL A N 1
ATOM 729 C CA . VAL A 1 92 ? 0.403 -37.861 17.494 1.00 56.62 92 VAL A CA 1
ATOM 730 C C . VAL A 1 92 ? 1.687 -37.032 17.464 1.00 56.62 92 VAL A C 1
ATOM 732 O O . VAL A 1 92 ? 2.032 -36.309 18.398 1.00 56.62 92 VAL A O 1
ATOM 735 N N . GLN A 1 93 ? 2.416 -37.123 16.353 1.00 49.69 93 GLN A N 1
ATOM 736 C CA . GLN A 1 93 ? 3.439 -36.145 16.028 1.00 49.69 93 GLN A CA 1
ATOM 737 C C . GLN A 1 93 ? 2.717 -34.854 15.642 1.00 49.69 93 GLN A C 1
ATOM 739 O O . GLN A 1 93 ? 2.113 -34.742 14.573 1.00 49.69 93 GLN A O 1
ATOM 744 N N . PHE A 1 94 ? 2.775 -33.847 16.520 1.00 49.50 94 PHE A N 1
ATOM 745 C CA . PHE A 1 94 ? 2.535 -32.473 16.097 1.00 49.50 94 PHE A CA 1
ATOM 746 C C . PHE A 1 94 ? 3.431 -32.235 14.889 1.00 49.50 94 PHE A C 1
ATOM 748 O O . PHE A 1 94 ? 4.655 -32.279 15.014 1.00 49.50 94 PHE A O 1
ATOM 755 N N . GLN A 1 95 ? 2.826 -32.019 13.721 1.00 50.06 95 GLN A N 1
ATOM 756 C CA . GLN A 1 95 ? 3.555 -31.658 12.520 1.00 50.06 95 GLN A CA 1
ATOM 757 C C . GLN A 1 95 ? 4.233 -30.316 12.804 1.00 50.06 95 GLN A C 1
ATOM 759 O O . GLN A 1 95 ? 3.655 -29.244 12.620 1.00 50.06 95 GLN A O 1
ATOM 764 N N . LYS A 1 96 ? 5.462 -30.371 13.320 1.00 49.47 96 LYS A N 1
ATOM 765 C CA . LYS A 1 96 ? 6.365 -29.239 13.366 1.00 49.47 96 LYS A CA 1
ATOM 766 C C . LYS A 1 96 ? 6.573 -28.894 11.906 1.00 49.47 96 LYS A C 1
ATOM 768 O O . LYS A 1 96 ? 7.291 -29.581 11.185 1.00 49.47 96 LYS A O 1
ATOM 773 N N . VAL A 1 97 ? 5.857 -27.876 11.443 1.00 52.78 97 VAL A N 1
ATOM 774 C CA . VAL A 1 97 ? 6.102 -27.269 10.142 1.00 52.78 97 VAL A CA 1
ATOM 775 C C . VAL A 1 97 ? 7.451 -26.574 10.272 1.00 52.78 97 VAL A C 1
ATOM 777 O O . VAL A 1 97 ? 7.548 -25.379 10.544 1.00 52.78 97 VAL A O 1
ATOM 780 N N . GLU A 1 98 ? 8.516 -27.361 10.162 1.00 43.44 98 GLU A N 1
ATOM 781 C CA . GLU A 1 98 ? 9.842 -26.852 9.907 1.00 43.44 98 GLU A CA 1
ATOM 782 C C . GLU A 1 98 ? 9.773 -26.259 8.507 1.00 43.44 98 GLU A C 1
ATOM 784 O O . GLU A 1 98 ? 9.784 -26.961 7.495 1.00 43.44 98 GLU A O 1
ATOM 789 N N . PHE A 1 99 ? 9.637 -24.936 8.443 1.00 38.94 99 PHE A N 1
ATOM 790 C CA . PHE A 1 99 ? 10.025 -24.211 7.250 1.00 38.94 99 PHE A CA 1
ATOM 791 C C . PHE A 1 99 ? 11.492 -24.562 7.008 1.00 38.94 99 PHE A C 1
ATOM 793 O O . PHE A 1 99 ? 12.386 -23.976 7.615 1.00 38.94 99 PHE A O 1
ATOM 800 N N . ASN A 1 100 ? 11.734 -25.531 6.126 1.00 40.47 100 ASN A N 1
ATOM 801 C CA . ASN A 1 100 ? 13.034 -25.803 5.534 1.00 40.47 100 ASN A CA 1
ATOM 802 C C . ASN A 1 100 ? 13.420 -24.596 4.660 1.00 40.47 100 ASN A C 1
ATOM 804 O O . ASN A 1 100 ? 13.514 -24.673 3.441 1.00 40.47 100 ASN A O 1
ATOM 808 N N . VAL A 1 101 ? 13.678 -23.449 5.289 1.00 44.06 101 VAL A N 1
ATOM 809 C CA . VAL A 1 101 ? 14.572 -22.425 4.756 1.00 44.06 101 VAL A CA 1
ATOM 810 C C . VAL A 1 101 ? 15.976 -22.861 5.163 1.00 44.06 101 VAL A C 1
ATOM 812 O O . VAL A 1 101 ? 16.673 -22.207 5.934 1.00 44.06 101 VAL A O 1
ATOM 815 N N . LYS A 1 102 ? 16.392 -24.023 4.649 1.00 36.34 102 LYS A N 1
ATOM 816 C CA . LYS A 1 102 ? 17.808 -24.345 4.569 1.00 36.34 102 LYS A CA 1
ATOM 817 C C . LYS A 1 102 ? 18.371 -23.422 3.494 1.00 36.34 102 LYS A C 1
ATOM 819 O O . LYS A 1 102 ? 18.254 -23.690 2.302 1.00 36.34 102 LYS A O 1
ATOM 824 N N . TYR A 1 103 ? 18.962 -22.307 3.922 1.00 46.44 103 TYR A N 1
ATOM 825 C CA . TYR A 1 103 ? 20.038 -21.679 3.162 1.00 46.44 103 TYR A CA 1
ATOM 826 C C . TYR A 1 103 ? 21.181 -22.695 3.111 1.00 46.44 103 TYR A C 1
ATOM 828 O O . TYR A 1 103 ? 22.069 -22.703 3.956 1.00 46.44 103 TYR A O 1
ATOM 836 N N . GLN A 1 104 ? 21.120 -23.599 2.142 1.00 36.38 104 GLN A N 1
ATOM 837 C CA . GLN A 1 104 ? 22.273 -24.356 1.696 1.00 36.38 104 GLN A CA 1
ATOM 838 C C . GLN A 1 104 ? 22.545 -23.904 0.271 1.00 36.38 104 GLN A C 1
ATOM 840 O O . GLN A 1 104 ? 21.701 -24.020 -0.618 1.00 36.38 104 GLN A O 1
ATOM 845 N N . GLY A 1 105 ? 23.710 -23.283 0.093 1.00 41.56 105 GLY A N 1
ATOM 846 C CA . GLY A 1 105 ? 24.258 -22.986 -1.216 1.00 41.56 105 GLY A CA 1
ATOM 847 C C . GLY A 1 105 ? 24.405 -24.294 -1.981 1.00 41.56 105 GLY A C 1
ATOM 848 O O . GLY A 1 105 ? 25.322 -25.062 -1.732 1.00 41.56 105 GLY A O 1
ATOM 849 N N . GLY A 1 106 ? 23.465 -24.543 -2.883 1.00 32.09 106 GLY A N 1
ATOM 850 C CA . GLY A 1 106 ? 23.424 -25.715 -3.739 1.00 32.09 106 GLY A CA 1
ATOM 851 C C . GLY A 1 106 ? 22.845 -25.291 -5.076 1.00 32.09 106 GLY A C 1
ATOM 852 O O . GLY A 1 106 ? 21.693 -24.873 -5.180 1.00 32.09 106 GLY A O 1
ATOM 853 N N . LYS A 1 107 ? 23.700 -25.290 -6.091 1.00 45.81 107 LYS A N 1
ATOM 854 C CA . LYS A 1 107 ? 23.373 -24.978 -7.476 1.00 45.81 107 LYS A CA 1
ATOM 855 C C . LYS A 1 107 ? 22.656 -26.192 -8.068 1.00 45.81 107 LYS A C 1
ATOM 857 O O . LYS A 1 107 ? 23.325 -27.110 -8.516 1.00 45.81 107 LYS A O 1
ATOM 862 N N . GLU A 1 108 ? 21.326 -26.176 -8.098 1.00 39.53 108 GLU A N 1
ATOM 863 C CA . GLU A 1 108 ? 20.558 -27.050 -8.992 1.00 39.53 108 GLU A CA 1
ATOM 864 C C . GLU A 1 108 ? 20.024 -26.262 -10.200 1.00 39.53 108 GLU A C 1
ATOM 866 O O . GLU A 1 108 ? 19.490 -25.157 -10.024 1.00 39.53 108 GLU A O 1
ATOM 871 N N . PRO A 1 109 ? 20.182 -26.788 -11.430 1.00 50.12 109 PRO A N 1
ATOM 872 C CA . PRO A 1 109 ? 19.665 -26.177 -12.641 1.00 50.12 109 PRO A CA 1
ATOM 873 C C . PRO A 1 109 ? 18.356 -26.855 -13.073 1.00 50.12 109 PRO A C 1
ATOM 875 O O . PRO A 1 109 ? 18.361 -28.016 -13.456 1.00 50.12 109 PRO A O 1
ATOM 878 N N . SER A 1 110 ? 17.239 -26.126 -13.079 1.00 38.19 110 SER A N 1
ATOM 879 C CA . SER A 1 110 ? 16.253 -26.190 -14.176 1.00 38.19 110 SER A CA 1
ATOM 880 C C . SER A 1 110 ? 15.050 -25.265 -13.940 1.00 38.19 110 SER A C 1
ATOM 882 O O . SER A 1 110 ? 14.378 -25.282 -12.913 1.00 38.19 110 SER A O 1
ATOM 884 N N . GLY A 1 111 ? 14.771 -24.442 -14.951 1.00 36.94 111 GLY A N 1
ATOM 885 C CA . GLY A 1 111 ? 13.406 -24.161 -15.402 1.00 36.94 111 GLY A CA 1
ATOM 886 C C . GLY A 1 111 ? 12.654 -22.956 -14.840 1.00 36.94 111 GLY A C 1
ATOM 887 O O . GLY A 1 111 ? 11.836 -22.399 -15.563 1.00 36.94 111 GLY A O 1
ATOM 888 N N . ALA A 1 112 ? 12.911 -22.499 -13.616 1.00 43.22 112 ALA A N 1
ATOM 889 C CA . ALA A 1 112 ? 12.265 -21.288 -13.108 1.00 43.22 112 ALA A CA 1
ATOM 890 C C . ALA A 1 112 ? 13.245 -20.118 -13.188 1.00 43.22 112 ALA A C 1
ATOM 892 O O . ALA A 1 112 ? 14.137 -19.997 -12.343 1.00 43.22 112 ALA A O 1
ATOM 893 N N . GLU A 1 113 ? 13.084 -19.243 -14.187 1.00 51.84 113 GLU A N 1
ATOM 894 C CA . GLU A 1 113 ? 13.680 -17.909 -14.149 1.00 51.84 113 GLU A CA 1
ATOM 895 C C . GLU A 1 113 ? 13.354 -17.304 -12.782 1.00 51.84 113 GLU A C 1
ATOM 897 O O . GLU A 1 113 ? 12.222 -16.898 -12.507 1.00 51.84 113 GLU A O 1
ATOM 902 N N . ARG A 1 114 ? 14.340 -17.283 -11.879 1.00 53.09 114 ARG A N 1
ATOM 903 C CA . ARG A 1 114 ? 14.246 -16.539 -10.628 1.00 53.09 114 ARG A CA 1
ATOM 904 C C . ARG A 1 114 ? 13.926 -15.122 -11.057 1.00 53.09 114 ARG A C 1
ATOM 906 O O . ARG A 1 114 ? 14.823 -14.458 -11.568 1.00 53.09 114 ARG A O 1
ATOM 913 N N . SER A 1 115 ? 12.664 -14.707 -10.907 1.00 53.34 115 SER A N 1
ATOM 914 C CA . SER A 1 115 ? 12.177 -13.373 -11.255 1.00 53.34 115 SER A CA 1
ATOM 915 C C . SER A 1 115 ? 13.204 -12.376 -10.742 1.00 53.34 115 SER A C 1
ATOM 917 O O . SER A 1 115 ? 13.261 -12.108 -9.535 1.00 53.34 115 SER A O 1
ATOM 919 N N . GLN A 1 116 ? 14.053 -11.886 -11.643 1.00 63.16 116 GLN A N 1
ATOM 920 C CA . GLN A 1 116 ? 15.161 -11.021 -11.288 1.00 63.16 116 GLN A CA 1
ATOM 921 C C . GLN A 1 116 ? 14.527 -9.831 -10.581 1.00 63.16 116 GLN A C 1
ATOM 923 O O . GLN A 1 116 ? 13.689 -9.131 -11.161 1.00 63.16 116 GLN A O 1
ATOM 928 N N . ARG A 1 117 ? 14.818 -9.663 -9.284 1.00 67.12 117 ARG A N 1
ATOM 929 C CA . ARG A 1 117 ? 14.214 -8.593 -8.486 1.00 67.12 117 ARG A CA 1
ATOM 930 C C . ARG A 1 117 ? 14.459 -7.293 -9.240 1.00 67.12 117 ARG A C 1
ATOM 932 O O . ARG A 1 117 ? 15.608 -6.922 -9.479 1.00 67.12 117 ARG A O 1
ATOM 939 N N . LYS A 1 118 ? 13.376 -6.630 -9.658 1.00 73.62 118 LYS A N 1
ATOM 940 C CA . LYS A 1 118 ? 13.461 -5.392 -10.439 1.00 73.62 118 LYS A CA 1
ATOM 941 C C . LYS A 1 118 ? 14.380 -4.425 -9.693 1.00 73.62 118 LYS A C 1
ATOM 943 O O . LYS A 1 118 ? 14.146 -4.145 -8.515 1.00 73.62 118 LYS A O 1
ATOM 948 N N . LYS A 1 119 ? 15.432 -3.947 -10.366 1.00 81.88 119 LYS A N 1
ATOM 949 C CA . LYS A 1 119 ? 16.398 -2.998 -9.793 1.00 81.88 119 LYS A CA 1
ATOM 950 C C . LYS A 1 119 ? 15.641 -1.819 -9.175 1.00 81.88 119 LYS A C 1
ATOM 952 O O . LYS A 1 119 ? 14.659 -1.333 -9.740 1.00 81.88 119 LYS A O 1
ATOM 957 N N . THR A 1 120 ? 16.088 -1.354 -8.009 1.00 89.25 120 THR A N 1
ATOM 958 C CA . THR A 1 120 ? 15.459 -0.202 -7.353 1.00 89.25 120 THR A CA 1
ATOM 959 C C . THR A 1 120 ? 15.554 1.030 -8.254 1.00 89.25 120 THR A C 1
ATOM 961 O O . THR A 1 120 ? 16.509 1.192 -9.015 1.00 89.25 120 THR A O 1
ATOM 964 N N . LYS A 1 121 ? 14.588 1.951 -8.157 1.00 87.44 121 LYS A N 1
ATOM 965 C CA . LYS A 1 121 ? 14.598 3.188 -8.964 1.00 87.44 121 LYS A CA 1
ATOM 966 C C . LYS A 1 121 ? 15.861 4.030 -8.746 1.00 87.44 121 LYS A C 1
ATOM 968 O O . LYS A 1 121 ? 16.282 4.739 -9.651 1.00 87.44 121 LYS A O 1
ATOM 973 N N . GLN A 1 122 ? 16.477 3.931 -7.566 1.00 89.56 122 GLN A N 1
ATOM 974 C CA . GLN A 1 122 ? 17.762 4.566 -7.264 1.00 89.56 122 GLN A CA 1
ATOM 975 C C . GLN A 1 122 ? 18.920 3.906 -8.022 1.00 89.56 122 GLN A C 1
ATOM 977 O O . GLN A 1 122 ? 19.755 4.610 -8.581 1.00 89.56 122 GLN A O 1
ATOM 982 N N . ALA A 1 123 ? 18.953 2.571 -8.088 1.00 90.50 123 ALA A N 1
ATOM 983 C CA . ALA A 1 123 ? 19.944 1.846 -8.879 1.00 90.50 123 ALA A CA 1
ATOM 984 C C . ALA A 1 123 ? 19.784 2.135 -10.380 1.00 90.50 123 ALA A C 1
ATOM 986 O O . ALA A 1 123 ? 20.778 2.368 -11.063 1.00 90.50 123 ALA A O 1
ATOM 987 N N . LEU A 1 124 ? 18.542 2.210 -10.874 1.00 89.31 124 LEU A N 1
ATOM 988 C CA . LEU A 1 124 ? 18.250 2.623 -12.251 1.00 89.31 124 LEU A CA 1
ATOM 989 C C . LEU A 1 124 ? 18.724 4.052 -12.529 1.00 89.31 124 LEU A C 1
ATOM 991 O O . LEU A 1 124 ? 19.278 4.307 -13.588 1.00 89.31 124 LEU A O 1
ATOM 995 N N . LEU A 1 125 ? 18.568 4.977 -11.576 1.00 91.12 125 LEU A N 1
ATOM 996 C CA . LEU A 1 125 ? 19.040 6.353 -11.734 1.00 91.12 125 LEU A CA 1
ATOM 997 C C . LEU A 1 125 ? 20.565 6.420 -11.835 1.00 91.12 125 LEU A C 1
ATOM 999 O O . LEU A 1 125 ? 21.084 7.122 -12.696 1.00 91.12 125 LEU A O 1
ATOM 1003 N N . LYS A 1 126 ? 21.281 5.665 -10.993 1.00 90.19 126 LYS A N 1
ATOM 1004 C CA . LYS A 1 126 ? 22.746 5.574 -11.065 1.00 90.19 126 LYS A CA 1
ATOM 1005 C C . LYS A 1 126 ? 23.201 4.963 -12.393 1.00 90.19 126 LYS A C 1
ATOM 1007 O O . LYS A 1 126 ? 24.132 5.472 -13.003 1.00 90.19 126 LYS A O 1
ATOM 1012 N N . ALA A 1 127 ? 22.527 3.911 -12.857 1.00 89.62 127 ALA A N 1
ATOM 1013 C CA . ALA A 1 127 ? 22.821 3.281 -14.142 1.00 89.62 127 ALA A CA 1
ATOM 1014 C C . ALA A 1 127 ? 22.552 4.225 -15.326 1.00 89.62 127 ALA A C 1
ATOM 1016 O O . ALA A 1 127 ? 23.381 4.323 -16.221 1.00 89.62 127 ALA A O 1
ATOM 1017 N N . ALA A 1 128 ? 21.440 4.964 -15.298 1.00 89.31 128 ALA A N 1
ATOM 1018 C CA . ALA A 1 128 ? 21.087 5.949 -16.316 1.00 89.31 128 ALA A CA 1
ATOM 1019 C C . ALA A 1 128 ? 22.101 7.100 -16.396 1.00 89.31 128 ALA A C 1
ATOM 1021 O O . ALA A 1 128 ? 22.471 7.509 -17.491 1.00 89.31 128 ALA A O 1
ATOM 1022 N N . LEU A 1 129 ? 22.581 7.605 -15.251 1.00 89.88 129 LEU A N 1
ATOM 1023 C CA . LEU A 1 129 ? 23.624 8.637 -15.222 1.00 89.88 129 LEU A CA 1
ATOM 1024 C C . LEU A 1 129 ? 24.940 8.122 -15.808 1.00 89.88 129 LEU A C 1
ATOM 1026 O O . LEU A 1 129 ? 25.481 8.766 -16.697 1.00 89.88 129 LEU A O 1
ATOM 1030 N N . LYS A 1 130 ? 25.384 6.929 -15.393 1.00 87.81 130 LYS A N 1
ATOM 1031 C CA . LYS A 1 130 ? 26.584 6.289 -15.951 1.00 87.81 130 LYS A CA 1
ATOM 1032 C C . LYS A 1 130 ? 26.462 6.025 -17.451 1.00 87.81 130 LYS A C 1
ATOM 1034 O O . LYS A 1 130 ? 27.423 6.197 -18.184 1.00 87.81 130 LYS A O 1
ATOM 1039 N N . LYS A 1 131 ? 25.283 5.610 -17.925 1.00 85.31 131 LYS A N 1
ATOM 1040 C CA . LYS A 1 131 ? 25.048 5.393 -19.357 1.00 85.31 131 LYS A CA 1
ATOM 1041 C C . LYS A 1 131 ? 25.064 6.709 -20.134 1.00 85.31 131 LYS A C 1
ATOM 1043 O O . LYS A 1 131 ? 25.592 6.742 -21.234 1.00 85.31 131 LYS A O 1
ATOM 1048 N N . LYS A 1 132 ? 24.523 7.787 -19.559 1.00 84.44 132 LYS A N 1
ATOM 1049 C CA . LYS A 1 132 ? 24.560 9.120 -20.171 1.00 84.44 132 LYS A CA 1
ATOM 1050 C C . LYS A 1 132 ? 25.985 9.678 -20.255 1.00 84.44 132 LYS A C 1
ATOM 1052 O O . LYS A 1 132 ? 26.306 10.326 -21.237 1.00 84.44 132 LYS A O 1
ATOM 1057 N N . GLU A 1 133 ? 26.801 9.439 -19.235 1.00 85.44 133 GLU A N 1
ATOM 1058 C CA . GLU A 1 133 ? 28.217 9.820 -19.208 1.00 85.44 133 GLU A CA 1
ATOM 1059 C C . GLU A 1 133 ? 29.006 9.085 -20.298 1.00 85.44 133 GLU A C 1
ATOM 1061 O O . GLU A 1 133 ? 29.634 9.730 -21.125 1.00 85.44 133 GLU A O 1
ATOM 1066 N N . LYS A 1 134 ? 28.846 7.759 -20.396 1.00 81.50 134 LYS A N 1
ATOM 1067 C CA . LYS A 1 134 ? 29.462 6.954 -21.464 1.00 81.50 134 LYS A CA 1
ATOM 1068 C C . LYS A 1 134 ? 28.992 7.352 -22.863 1.00 81.50 134 LYS A C 1
ATOM 1070 O O . LYS A 1 134 ? 29.804 7.559 -23.748 1.00 81.50 134 LYS A O 1
ATOM 1075 N N . ALA A 1 135 ? 27.693 7.583 -23.038 1.00 80.81 135 ALA A N 1
ATOM 1076 C CA . ALA A 1 135 ? 27.148 8.038 -24.315 1.00 80.81 135 ALA A CA 1
ATOM 1077 C C . ALA A 1 135 ? 27.627 9.445 -24.728 1.00 80.81 135 ALA A C 1
ATOM 1079 O O . ALA A 1 135 ? 27.472 9.810 -25.887 1.00 80.81 135 ALA A O 1
ATOM 1080 N N . ALA A 1 136 ? 28.157 10.251 -23.799 1.00 77.50 136 ALA A N 1
ATOM 1081 C CA . ALA A 1 136 ? 28.784 11.531 -24.128 1.00 77.50 136 ALA A CA 1
ATOM 1082 C C . ALA A 1 136 ? 30.237 11.364 -24.612 1.00 77.50 136 ALA A C 1
ATOM 1084 O O . ALA A 1 136 ? 30.749 12.239 -25.305 1.00 77.50 136 ALA A O 1
ATOM 1085 N N . GLU A 1 137 ? 30.883 10.253 -24.256 1.00 76.44 137 GLU A N 1
ATOM 1086 C CA . GLU A 1 137 ? 32.231 9.870 -24.688 1.00 76.44 137 GLU A CA 1
ATOM 1087 C C . GLU A 1 137 ? 32.199 9.070 -26.009 1.00 76.44 137 GLU A C 1
ATOM 1089 O O . GLU A 1 137 ? 33.098 9.187 -26.845 1.00 76.44 137 GLU A O 1
ATOM 1094 N N . ASP A 1 138 ? 31.112 8.331 -26.248 1.00 68.25 138 ASP A N 1
ATOM 1095 C CA . ASP A 1 138 ? 30.885 7.536 -27.455 1.00 68.25 138 ASP A CA 1
ATOM 1096 C C . ASP A 1 138 ? 30.568 8.420 -28.680 1.00 68.25 138 ASP A C 1
ATOM 1098 O O . ASP A 1 138 ? 29.431 8.839 -28.908 1.00 68.25 138 ASP A O 1
ATOM 1102 N N . LYS A 1 139 ? 31.562 8.643 -29.550 1.00 63.00 139 LYS A N 1
ATOM 1103 C CA . LYS A 1 139 ? 31.411 9.412 -30.808 1.00 63.00 139 LYS A CA 1
ATOM 1104 C C . LYS A 1 139 ? 30.483 8.754 -31.850 1.00 63.00 139 LYS A C 1
ATOM 1106 O O . LYS A 1 139 ? 30.096 9.406 -32.814 1.00 63.00 139 LYS A O 1
ATOM 1111 N N . GLY A 1 140 ? 30.143 7.472 -31.683 1.00 67.44 140 GLY A N 1
ATOM 1112 C CA . GLY A 1 140 ? 29.495 6.636 -32.706 1.00 67.44 140 GLY A CA 1
ATOM 1113 C C . GLY A 1 140 ? 28.005 6.326 -32.514 1.00 67.44 140 GLY A C 1
ATOM 1114 O O . GLY A 1 140 ? 27.466 5.523 -33.267 1.00 67.44 140 GLY A O 1
ATOM 1115 N N . ASN A 1 141 ? 27.317 6.902 -31.518 1.00 78.38 141 ASN A N 1
ATOM 1116 C CA . ASN A 1 141 ? 25.907 6.595 -31.191 1.00 78.38 141 ASN A CA 1
ATOM 1117 C C . ASN A 1 141 ? 25.594 5.108 -30.897 1.00 78.38 141 ASN A C 1
ATOM 1119 O O . ASN A 1 141 ? 24.424 4.745 -30.782 1.00 78.38 141 ASN A O 1
ATOM 1123 N N . GLU A 1 142 ? 26.592 4.239 -30.735 1.00 81.94 142 GLU A N 1
ATOM 1124 C CA . GLU A 1 142 ? 26.420 2.787 -30.566 1.00 81.94 142 GLU A CA 1
ATOM 1125 C C . GLU A 1 142 ? 25.487 2.443 -29.391 1.00 81.94 142 GLU A C 1
ATOM 1127 O O . GLU A 1 142 ? 24.560 1.639 -29.517 1.00 81.94 142 GLU A O 1
ATOM 1132 N N . ALA A 1 143 ? 25.630 3.161 -28.272 1.00 82.69 143 ALA A N 1
ATOM 1133 C CA . ALA A 1 143 ? 24.756 3.028 -27.110 1.00 82.69 143 ALA A CA 1
ATOM 1134 C C . ALA A 1 143 ? 23.279 3.373 -27.402 1.00 82.69 143 ALA A C 1
ATOM 1136 O O . ALA A 1 143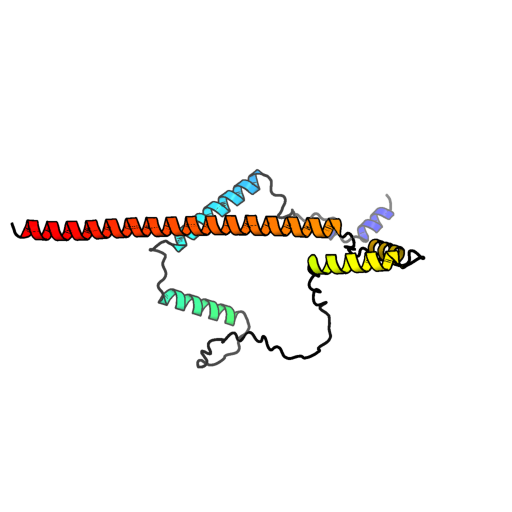 ? 22.380 2.809 -26.767 1.00 82.69 143 ALA A O 1
ATOM 1137 N N . ALA A 1 144 ? 23.020 4.289 -28.343 1.00 84.25 144 ALA A N 1
ATOM 1138 C CA . ALA A 1 144 ? 21.676 4.686 -28.756 1.00 84.25 144 ALA A CA 1
ATOM 1139 C C . ALA A 1 144 ? 21.041 3.655 -29.702 1.00 84.25 144 ALA A C 1
ATOM 1141 O O . ALA A 1 144 ? 19.851 3.363 -29.561 1.00 84.25 144 ALA A O 1
ATOM 1142 N N . TRP A 1 145 ? 21.830 3.056 -30.599 1.00 88.94 145 TRP A N 1
ATOM 1143 C CA . TRP A 1 145 ? 21.389 1.956 -31.464 1.00 88.94 145 TRP A CA 1
ATOM 1144 C C . TRP A 1 145 ? 21.081 0.688 -30.663 1.00 88.94 145 TRP A C 1
ATOM 1146 O O . TRP A 1 145 ? 20.021 0.095 -30.858 1.00 88.94 145 TRP A O 1
ATOM 1156 N N . GLY A 1 146 ? 21.924 0.334 -29.687 1.00 88.69 146 GLY A N 1
ATOM 1157 C CA . GLY A 1 146 ? 21.641 -0.774 -28.769 1.00 88.69 146 GLY A CA 1
ATOM 1158 C C . GLY A 1 146 ? 20.343 -0.565 -27.978 1.00 88.69 146 GLY A C 1
ATOM 1159 O O . GLY A 1 146 ? 19.514 -1.465 -27.884 1.00 88.69 146 GLY A O 1
ATOM 1160 N N . ASP A 1 147 ? 20.095 0.659 -27.494 1.00 88.38 147 ASP A N 1
ATOM 1161 C CA . ASP A 1 147 ? 18.828 1.011 -26.840 1.00 88.38 147 ASP A CA 1
ATOM 1162 C C . ASP A 1 147 ? 17.619 0.953 -27.788 1.00 88.38 147 ASP A C 1
ATOM 1164 O O . ASP A 1 147 ? 16.502 0.672 -27.351 1.00 88.38 147 ASP A O 1
ATOM 1168 N N . ALA A 1 148 ? 17.796 1.299 -29.064 1.00 90.44 148 ALA A N 1
ATOM 1169 C CA . ALA A 1 148 ? 16.738 1.203 -30.063 1.00 90.44 148 ALA A CA 1
ATOM 1170 C C . ALA A 1 148 ? 16.391 -0.263 -30.352 1.00 90.44 148 ALA A C 1
ATOM 1172 O O . ALA A 1 148 ? 15.209 -0.605 -30.376 1.00 90.44 148 ALA A O 1
ATOM 1173 N N . PHE A 1 149 ? 17.404 -1.125 -30.463 1.00 94.00 149 PHE A N 1
ATOM 1174 C CA . PHE A 1 149 ? 17.229 -2.563 -30.638 1.00 94.00 149 PHE A CA 1
ATOM 1175 C C . PHE A 1 149 ? 16.534 -3.203 -29.430 1.00 94.00 149 PHE A C 1
ATOM 1177 O O . PHE A 1 149 ? 15.513 -3.864 -29.596 1.00 94.00 149 PHE A O 1
ATOM 1184 N N . ASP A 1 150 ? 16.987 -2.905 -28.206 1.00 91.00 150 ASP A N 1
ATOM 1185 C CA . ASP A 1 150 ? 16.341 -3.386 -26.977 1.00 91.00 150 ASP A CA 1
ATOM 1186 C C . ASP A 1 150 ? 14.860 -2.968 -26.910 1.00 91.00 150 ASP A C 1
ATOM 1188 O O . ASP A 1 150 ? 14.000 -3.742 -26.484 1.00 91.00 150 ASP A O 1
ATOM 1192 N N . ARG A 1 151 ? 14.524 -1.745 -27.346 1.00 92.31 151 ARG A N 1
ATOM 1193 C CA . ARG A 1 151 ? 13.124 -1.294 -27.414 1.00 92.31 151 ARG A CA 1
ATOM 1194 C C . ARG A 1 151 ? 12.327 -2.026 -28.492 1.00 92.31 151 ARG A C 1
ATOM 1196 O O . ARG A 1 151 ? 11.168 -2.342 -28.230 1.00 92.31 151 ARG A O 1
ATOM 1203 N N . ALA A 1 152 ? 12.917 -2.286 -29.659 1.00 93.50 152 ALA A N 1
ATOM 1204 C CA . ALA A 1 152 ? 12.281 -3.034 -30.745 1.00 93.50 152 ALA A CA 1
ATOM 1205 C C . ALA A 1 152 ? 12.013 -4.497 -30.352 1.00 93.50 152 ALA A C 1
ATOM 1207 O O . ALA A 1 152 ? 10.956 -5.035 -30.664 1.00 93.50 152 ALA A O 1
ATOM 1208 N N . GLU A 1 153 ? 12.910 -5.096 -29.567 1.00 93.75 153 GLU A N 1
ATOM 1209 C CA . GLU A 1 153 ? 12.741 -6.418 -28.948 1.00 93.75 153 GLU A CA 1
ATOM 1210 C C . GLU A 1 153 ? 11.669 -6.425 -27.832 1.00 93.75 153 GLU A C 1
ATOM 1212 O O . GLU A 1 153 ? 11.283 -7.471 -27.317 1.00 93.75 153 GLU A O 1
ATOM 1217 N N . GLY A 1 154 ? 11.166 -5.253 -27.427 1.00 91.25 154 GLY A N 1
ATOM 1218 C CA . GLY A 1 154 ? 10.147 -5.108 -26.385 1.00 91.25 154 GLY A CA 1
ATOM 1219 C C . GLY A 1 154 ? 10.700 -5.028 -24.957 1.00 91.25 154 GLY A C 1
ATOM 1220 O O . GLY A 1 154 ? 9.929 -5.037 -23.986 1.00 91.25 154 GLY A O 1
ATOM 1221 N N . LYS A 1 155 ? 12.021 -4.899 -24.779 1.00 88.56 155 LYS A N 1
ATOM 1222 C CA . LYS A 1 155 ? 12.637 -4.706 -23.460 1.00 88.56 155 LYS A CA 1
ATOM 1223 C C . LYS A 1 155 ? 12.348 -3.297 -22.935 1.00 88.56 155 LYS A C 1
ATOM 1225 O O . LYS A 1 155 ? 12.416 -2.284 -23.631 1.00 88.56 155 LYS A O 1
ATOM 1230 N N . LYS A 1 156 ? 12.030 -3.207 -21.639 1.00 88.38 156 LYS A N 1
ATOM 1231 C CA . LYS A 1 156 ? 11.722 -1.929 -20.972 1.00 88.38 156 LYS A CA 1
ATOM 1232 C C . LYS A 1 156 ? 13.004 -1.176 -20.617 1.00 88.38 156 LYS A C 1
ATOM 1234 O O . LYS A 1 156 ? 13.620 -1.445 -19.587 1.00 88.38 156 LYS A O 1
ATOM 1239 N N . VAL A 1 157 ? 13.350 -0.186 -21.432 1.00 88.81 157 VAL A N 1
ATOM 1240 C CA . VAL A 1 157 ? 14.543 0.655 -21.258 1.00 88.81 157 VAL A CA 1
ATOM 1241 C C . VAL A 1 157 ? 14.244 1.876 -20.369 1.00 88.81 157 VAL A C 1
ATOM 1243 O O . VAL A 1 157 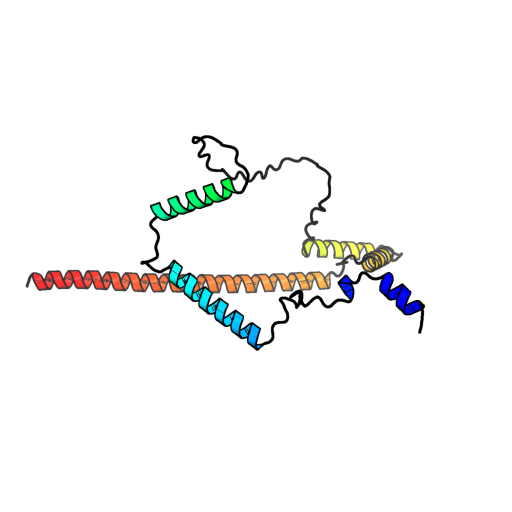? 13.440 2.738 -20.723 1.00 88.81 157 VAL A O 1
ATOM 1246 N N . PHE A 1 158 ? 14.900 1.978 -19.205 1.00 86.81 158 PHE A N 1
ATOM 1247 C CA . PHE A 1 158 ? 14.703 3.056 -18.216 1.00 86.81 158 PHE A CA 1
ATOM 1248 C C . PHE A 1 158 ? 15.939 3.963 -18.079 1.00 86.81 158 PHE A C 1
ATOM 1250 O O . PHE A 1 158 ? 16.575 3.986 -17.026 1.00 86.81 158 PHE A O 1
ATOM 1257 N N . ASN A 1 159 ? 16.254 4.744 -19.118 1.00 87.12 159 ASN A N 1
ATOM 1258 C CA . ASN A 1 159 ? 17.506 5.521 -19.180 1.00 87.12 159 ASN A CA 1
ATOM 1259 C C . ASN A 1 159 ? 17.343 7.028 -18.897 1.00 87.12 159 ASN A C 1
ATOM 1261 O O . ASN A 1 159 ? 18.330 7.751 -18.853 1.00 87.12 159 ASN A O 1
ATOM 1265 N N . ASP A 1 160 ? 16.124 7.519 -18.645 1.00 89.81 160 ASP A N 1
ATOM 1266 C CA . ASP A 1 160 ? 15.872 8.951 -18.423 1.00 89.81 160 ASP A CA 1
ATOM 1267 C C . ASP A 1 160 ? 16.070 9.369 -16.948 1.00 89.81 160 ASP A C 1
ATOM 1269 O O . ASP A 1 160 ? 15.180 9.128 -16.113 1.00 89.81 160 ASP A O 1
ATOM 1273 N N . PRO A 1 161 ? 17.152 10.094 -16.589 1.00 90.19 161 PRO A N 1
ATOM 1274 C CA . PRO A 1 161 ? 17.435 10.436 -15.193 1.00 90.19 161 PRO A CA 1
ATOM 1275 C C . PRO A 1 161 ? 16.361 11.355 -14.592 1.00 90.19 161 PRO A C 1
ATOM 1277 O O . PRO A 1 161 ? 15.918 11.143 -13.462 1.00 90.19 161 PRO A O 1
ATOM 1280 N N . LYS A 1 162 ? 15.853 12.329 -15.364 1.00 93.69 162 LYS A N 1
ATOM 1281 C CA . LYS A 1 162 ? 14.788 13.250 -14.921 1.00 93.69 162 LYS A CA 1
ATOM 1282 C C . LYS A 1 162 ? 13.485 12.506 -14.591 1.00 93.69 162 LYS A C 1
ATOM 1284 O O . LYS A 1 162 ? 12.818 12.832 -13.605 1.00 93.69 162 LYS A O 1
ATOM 1289 N N . LYS A 1 163 ? 13.106 11.493 -15.385 1.00 92.75 163 LYS A N 1
ATOM 1290 C CA . LYS A 1 163 ? 11.894 10.690 -15.135 1.00 92.75 163 LYS A CA 1
ATOM 1291 C C . LYS A 1 163 ? 12.061 9.817 -13.891 1.00 92.75 163 LYS A C 1
ATOM 1293 O O . LYS A 1 163 ? 11.146 9.763 -13.067 1.00 92.75 163 LYS A O 1
ATOM 1298 N N . LEU A 1 164 ? 13.237 9.215 -13.704 1.00 91.94 164 LEU A N 1
ATOM 1299 C CA . LEU A 1 164 ? 13.555 8.418 -12.516 1.00 91.94 164 LEU A CA 1
ATOM 1300 C C . LEU A 1 164 ? 13.556 9.263 -11.234 1.00 91.94 164 LEU A C 1
ATOM 1302 O O . LEU A 1 164 ? 12.946 8.860 -10.243 1.00 91.94 164 LEU A O 1
ATOM 1306 N N . GLN A 1 165 ? 14.118 10.475 -11.263 1.00 93.06 165 GLN A N 1
ATOM 1307 C CA . GLN A 1 165 ? 14.039 11.418 -10.138 1.00 93.06 165 GLN A CA 1
ATOM 1308 C C . GLN A 1 165 ? 12.588 11.770 -9.780 1.00 93.06 165 GLN A C 1
ATOM 1310 O O . GLN A 1 165 ? 12.202 11.703 -8.610 1.00 93.06 165 GLN A O 1
ATOM 1315 N N . LYS A 1 166 ? 11.752 12.101 -10.776 1.00 95.62 166 LYS A N 1
ATOM 1316 C CA . LYS A 1 166 ? 10.319 12.374 -10.559 1.00 95.62 166 LYS A CA 1
ATOM 1317 C C . LYS A 1 166 ? 9.600 11.156 -9.968 1.00 95.62 166 LYS A C 1
ATOM 1319 O O . LYS A 1 166 ? 8.788 11.312 -9.058 1.00 95.62 166 LYS A O 1
ATOM 1324 N N . ALA A 1 167 ? 9.910 9.949 -10.439 1.00 94.00 167 ALA A N 1
ATOM 1325 C CA . ALA A 1 167 ? 9.329 8.714 -9.919 1.00 94.00 167 ALA A CA 1
ATOM 1326 C C . ALA A 1 167 ? 9.718 8.449 -8.455 1.00 94.00 167 ALA A C 1
ATOM 1328 O O . ALA A 1 167 ? 8.856 8.059 -7.668 1.00 94.00 167 ALA A O 1
ATOM 1329 N N . ILE A 1 168 ? 10.975 8.707 -8.077 1.00 94.56 168 ILE A N 1
ATOM 1330 C CA . ILE A 1 168 ? 11.440 8.616 -6.684 1.00 94.56 168 ILE A CA 1
ATOM 1331 C C . ILE A 1 168 ? 10.703 9.636 -5.809 1.00 94.56 168 ILE A C 1
ATOM 1333 O O . ILE A 1 168 ? 10.193 9.273 -4.752 1.00 94.56 168 ILE A O 1
ATOM 1337 N N . LYS A 1 169 ? 10.579 10.893 -6.257 1.00 96.38 169 LYS A N 1
ATOM 1338 C CA . LYS A 1 169 ? 9.843 11.937 -5.519 1.00 96.38 169 LYS A CA 1
ATOM 1339 C C . LYS A 1 169 ? 8.374 11.559 -5.298 1.00 96.38 169 LYS A C 1
ATOM 1341 O O . LYS A 1 169 ? 7.869 11.698 -4.189 1.00 96.38 169 LYS A O 1
ATOM 1346 N N . ARG A 1 170 ? 7.691 11.043 -6.327 1.00 96.94 170 ARG A N 1
ATOM 1347 C CA . ARG A 1 170 ? 6.300 10.565 -6.207 1.00 96.94 170 ARG A CA 1
ATOM 1348 C C . ARG A 1 170 ? 6.177 9.411 -5.219 1.00 96.94 170 ARG A C 1
ATOM 1350 O O . ARG A 1 170 ? 5.235 9.387 -4.438 1.00 96.94 170 ARG A O 1
ATOM 1357 N N . GLU A 1 171 ? 7.123 8.478 -5.239 1.00 95.00 171 GLU A N 1
ATOM 1358 C CA . GLU A 1 171 ? 7.121 7.348 -4.313 1.00 95.00 171 GLU A CA 1
ATOM 1359 C C . GLU A 1 171 ? 7.320 7.794 -2.860 1.00 95.00 171 GLU A C 1
ATOM 1361 O O . GLU A 1 171 ? 6.597 7.317 -1.991 1.00 95.00 171 GLU A O 1
ATOM 1366 N N . LYS A 1 172 ? 8.232 8.741 -2.599 1.00 96.12 172 LYS A N 1
ATOM 1367 C CA . LYS A 1 172 ? 8.407 9.333 -1.261 1.00 96.12 172 LYS A CA 1
ATOM 1368 C C . LYS A 1 172 ? 7.109 9.974 -0.762 1.00 96.12 172 LYS A C 1
ATOM 1370 O O . LYS A 1 172 ? 6.602 9.558 0.272 1.00 96.12 172 LYS A O 1
ATOM 1375 N N . LYS A 1 173 ? 6.489 10.840 -1.576 1.00 96.94 173 LYS A N 1
ATOM 1376 C CA . LYS A 1 173 ? 5.189 11.461 -1.253 1.00 96.94 173 LYS A CA 1
ATOM 1377 C C . LYS A 1 173 ? 4.088 10.433 -0.988 1.00 96.94 173 LYS A C 1
ATOM 1379 O O . LYS A 1 173 ? 3.242 10.625 -0.124 1.00 96.94 173 LYS A O 1
ATOM 1384 N N . GLN A 1 174 ? 4.056 9.337 -1.745 1.00 95.69 174 GLN A N 1
ATOM 1385 C CA . GLN A 1 174 ? 3.090 8.263 -1.505 1.00 95.69 174 GLN A CA 1
ATOM 1386 C C . GLN A 1 174 ? 3.364 7.521 -0.195 1.00 95.69 174 GLN A C 1
ATOM 1388 O O . GLN A 1 174 ? 2.410 7.135 0.473 1.00 95.69 174 GLN A O 1
ATOM 1393 N N . LYS A 1 175 ? 4.632 7.303 0.168 1.00 96.19 175 LYS A N 1
ATOM 1394 C CA . LYS A 1 175 ? 5.009 6.681 1.443 1.00 96.19 175 LYS A CA 1
ATOM 1395 C C . LYS A 1 175 ? 4.651 7.576 2.627 1.00 96.19 175 LYS A C 1
ATOM 1397 O O . LYS A 1 175 ? 4.045 7.067 3.560 1.00 96.19 175 LYS A O 1
ATOM 1402 N N . GLU A 1 176 ? 4.919 8.877 2.541 1.00 96.50 176 GLU A N 1
ATOM 1403 C CA . GLU A 1 176 ? 4.520 9.881 3.541 1.00 96.50 176 GLU A CA 1
ATOM 1404 C C . GLU A 1 176 ? 3.001 9.862 3.754 1.00 96.50 176 GLU A C 1
ATOM 1406 O O . GLU A 1 176 ? 2.543 9.508 4.839 1.00 96.50 176 GLU A O 1
ATOM 1411 N N . LYS A 1 177 ? 2.212 10.048 2.684 1.00 96.81 177 LYS A N 1
ATOM 1412 C CA . LYS A 1 177 ? 0.739 9.985 2.744 1.00 96.81 177 LYS A CA 1
ATOM 1413 C C . LYS A 1 177 ? 0.210 8.669 3.302 1.00 96.81 177 LYS A C 1
ATOM 1415 O O . LYS A 1 177 ? -0.824 8.638 3.961 1.00 96.81 177 LYS A O 1
ATOM 1420 N N . LYS A 1 178 ? 0.864 7.550 2.981 1.00 97.81 178 LYS A N 1
ATOM 1421 C CA . LYS A 1 178 ? 0.498 6.253 3.555 1.00 97.81 178 LYS A CA 1
ATOM 1422 C C . LYS A 1 178 ? 0.796 6.250 5.049 1.00 97.81 178 LYS A C 1
ATOM 1424 O O . LYS A 1 178 ? -0.097 5.914 5.810 1.00 97.81 178 LYS A O 1
ATOM 1429 N N . SER A 1 179 ? 1.996 6.645 5.464 1.00 96.25 179 SER A N 1
ATOM 1430 C CA . SER A 1 179 ? 2.379 6.666 6.878 1.00 96.25 179 SER A CA 1
ATOM 1431 C C . SER A 1 179 ? 1.477 7.569 7.718 1.00 96.25 179 SER A C 1
ATOM 1433 O O . SER A 1 179 ? 1.056 7.151 8.787 1.00 96.25 179 SER A O 1
ATOM 1435 N N . GLU A 1 180 ? 1.092 8.739 7.207 1.00 96.88 180 GLU A N 1
ATOM 1436 C CA . GLU A 1 180 ? 0.126 9.635 7.852 1.00 96.88 180 GLU A CA 1
ATOM 1437 C C . GLU A 1 180 ? -1.226 8.946 8.035 1.00 96.88 180 GLU A C 1
ATOM 1439 O O . GLU A 1 180 ? -1.730 8.878 9.148 1.00 96.88 180 GLU A O 1
ATOM 1444 N N . LYS A 1 181 ? -1.773 8.335 6.977 1.00 97.81 181 LYS A N 1
ATOM 1445 C CA . LYS A 1 181 ? -3.034 7.579 7.064 1.00 97.81 181 LYS A CA 1
ATOM 1446 C C . LYS A 1 181 ? -2.967 6.415 8.053 1.00 97.81 181 LYS A C 1
ATOM 1448 O O . LYS A 1 181 ? -3.954 6.110 8.710 1.00 97.81 181 LYS A O 1
ATOM 1453 N N . TRP A 1 182 ? -1.830 5.730 8.137 1.00 96.75 182 TRP A N 1
ATOM 1454 C CA . TRP A 1 182 ? -1.646 4.651 9.107 1.00 96.75 182 TRP A CA 1
ATOM 1455 C C . TRP A 1 182 ? -1.620 5.187 10.539 1.00 96.75 182 TRP A C 1
ATOM 1457 O O . TRP A 1 182 ? -2.282 4.604 11.393 1.00 96.75 182 TRP A O 1
ATOM 1467 N N . LYS A 1 183 ? -0.956 6.325 10.778 1.00 97.56 183 LYS A N 1
ATOM 1468 C CA . LYS A 1 183 ? -0.975 7.009 12.078 1.00 97.56 183 LYS A CA 1
ATOM 1469 C C . LYS A 1 183 ? -2.388 7.437 12.473 1.00 97.56 183 LYS A C 1
ATOM 1471 O O . LYS A 1 183 ? -2.809 7.125 13.578 1.00 97.56 183 LYS A O 1
ATOM 1476 N N . THR A 1 184 ? -3.161 8.038 11.564 1.00 97.00 184 THR A N 1
ATOM 1477 C CA . THR A 1 184 ? -4.549 8.432 11.876 1.00 97.00 184 THR A CA 1
ATOM 1478 C C . THR A 1 184 ? -5.421 7.221 12.210 1.00 97.00 184 THR A C 1
ATOM 1480 O O . THR A 1 184 ? -6.219 7.262 13.138 1.00 97.00 184 THR A O 1
ATOM 1483 N N . ILE A 1 185 ? -5.249 6.104 11.491 1.00 97.12 185 ILE A N 1
ATOM 1484 C CA . ILE A 1 185 ? -5.973 4.858 11.789 1.00 97.12 185 ILE A CA 1
ATOM 1485 C C . ILE A 1 185 ? -5.578 4.308 13.167 1.00 97.12 185 ILE A C 1
ATOM 1487 O O . ILE A 1 185 ? -6.438 3.827 13.907 1.00 97.12 185 ILE A O 1
ATOM 1491 N N . GLU A 1 186 ? -4.292 4.349 13.512 1.00 97.50 186 GLU A N 1
ATOM 1492 C CA . GLU A 1 186 ? -3.786 3.894 14.807 1.00 97.50 186 GLU A CA 1
ATOM 1493 C C . GLU A 1 186 ? -4.322 4.753 15.962 1.00 97.50 186 GLU A C 1
ATOM 1495 O O . GLU A 1 186 ? -4.798 4.215 16.966 1.00 97.50 186 GLU A O 1
ATOM 1500 N N . GLU A 1 187 ? -4.320 6.075 15.793 1.00 97.31 187 GLU A N 1
ATOM 1501 C CA . GLU A 1 187 ? -4.880 7.040 16.740 1.00 97.31 187 GLU A CA 1
ATOM 1502 C C . GLU A 1 187 ? -6.385 6.826 16.937 1.00 97.31 187 GLU A C 1
ATOM 1504 O O . GLU A 1 187 ? -6.834 6.696 18.076 1.00 97.31 187 GLU A O 1
ATOM 1509 N N . ASP A 1 188 ? -7.156 6.665 15.858 1.00 96.94 188 ASP A N 1
ATOM 1510 C CA . ASP A 1 188 ? -8.592 6.368 15.924 1.00 96.94 188 ASP A CA 1
ATOM 1511 C C . ASP A 1 188 ? -8.874 5.060 16.675 1.00 96.94 188 ASP A C 1
ATOM 1513 O O . ASP A 1 188 ? -9.813 4.958 17.474 1.00 96.94 188 ASP A O 1
ATOM 1517 N N . GLN A 1 189 ? -8.076 4.020 16.418 1.00 97.62 189 GLN A N 1
ATOM 1518 C CA . GLN A 1 189 ? -8.203 2.747 17.123 1.00 97.62 189 GLN A CA 1
ATOM 1519 C C . GLN A 1 189 ? -7.857 2.887 18.604 1.00 97.62 189 GLN A C 1
ATOM 1521 O O . GLN A 1 189 ? -8.534 2.291 19.447 1.00 97.62 189 GLN A O 1
ATOM 1526 N N . LYS A 1 190 ? -6.822 3.662 18.937 1.00 97.94 190 LYS A N 1
ATOM 1527 C CA . LYS A 1 190 ? -6.439 3.951 20.320 1.00 97.94 190 LYS A CA 1
ATOM 1528 C C . LYS A 1 190 ? -7.538 4.734 21.036 1.00 97.94 190 LYS A C 1
ATOM 1530 O O . LYS A 1 190 ? -8.004 4.272 22.071 1.00 97.94 190 LYS A O 1
ATOM 1535 N N . ALA A 1 191 ? -8.056 5.804 20.438 1.00 97.44 191 ALA A N 1
ATOM 1536 C CA . ALA A 1 191 ? -9.151 6.596 20.992 1.00 97.44 191 ALA A CA 1
ATOM 1537 C C . ALA A 1 191 ? -10.402 5.743 21.265 1.00 97.44 191 ALA A C 1
ATOM 1539 O O . ALA A 1 191 ? -10.962 5.795 22.359 1.00 97.44 191 ALA A O 1
ATOM 1540 N N . LYS A 1 192 ? -10.793 4.869 20.325 1.00 97.75 192 LYS A N 1
ATOM 1541 C CA . LYS A 1 192 ? -11.912 3.925 20.517 1.00 97.75 192 LYS A CA 1
ATOM 1542 C C . LYS A 1 192 ? -11.661 2.928 21.649 1.00 97.75 192 LYS A C 1
ATOM 1544 O O . LYS A 1 192 ? -12.600 2.553 22.355 1.00 97.75 192 LYS A O 1
ATOM 1549 N N . ARG A 1 193 ? -10.422 2.447 21.813 1.00 97.19 193 ARG A N 1
ATOM 1550 C CA . ARG A 1 193 ? -10.050 1.574 22.940 1.00 97.19 193 ARG A CA 1
ATOM 1551 C C . ARG A 1 193 ? -10.133 2.332 24.261 1.00 97.19 193 ARG A C 1
ATOM 1553 O O . ARG A 1 193 ? -10.769 1.829 25.186 1.00 97.19 193 ARG A O 1
ATOM 1560 N N . ASP A 1 194 ? -9.582 3.536 24.319 1.00 97.62 194 ASP A N 1
ATOM 1561 C CA . ASP A 1 194 ? -9.557 4.372 25.518 1.00 97.62 194 ASP A CA 1
ATOM 1562 C C . ASP A 1 194 ? -10.971 4.795 25.932 1.00 97.62 194 ASP A C 1
ATOM 1564 O O . ASP A 1 194 ? -11.312 4.740 27.109 1.00 97.62 194 ASP A O 1
ATOM 1568 N N . GLU A 1 195 ? -11.847 5.136 24.985 1.00 97.69 195 GLU A N 1
ATOM 1569 C CA . GLU A 1 195 ? -13.252 5.456 25.260 1.00 97.69 195 GLU A CA 1
ATOM 1570 C C . GLU A 1 195 ? -14.001 4.256 25.862 1.00 97.69 195 GLU A C 1
ATOM 1572 O O . GLU A 1 195 ? -14.712 4.392 26.860 1.00 97.69 195 GLU A O 1
ATOM 1577 N N . LYS A 1 196 ? -13.805 3.051 25.308 1.00 98.12 196 LYS A N 1
ATOM 1578 C CA . LYS A 1 196 ? -14.379 1.816 25.867 1.00 98.12 196 LYS A CA 1
ATOM 1579 C C . LYS A 1 196 ? -13.836 1.524 27.264 1.00 98.12 196 LYS A C 1
ATOM 1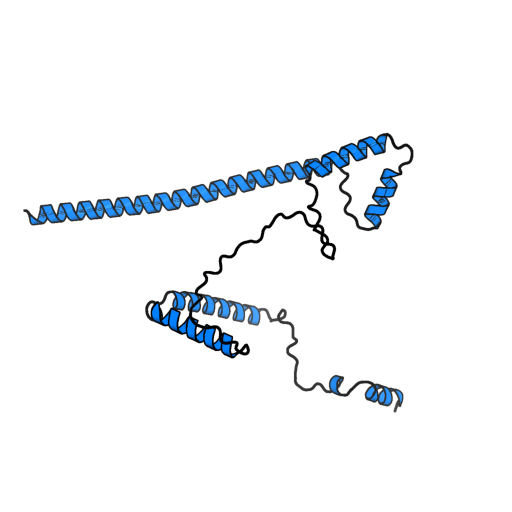581 O O . LYS A 1 196 ? -14.599 1.115 28.139 1.00 98.12 196 LYS A O 1
ATOM 1586 N N . GLN A 1 197 ? -12.540 1.736 27.486 1.00 97.88 197 GLN A N 1
ATOM 1587 C CA . GLN A 1 197 ? -11.931 1.578 28.804 1.00 97.88 197 GLN A CA 1
ATOM 1588 C C . GLN A 1 197 ? -12.488 2.598 29.802 1.00 97.88 197 GLN A C 1
ATOM 1590 O O . GLN A 1 197 ? -12.884 2.195 30.892 1.00 97.88 197 GLN A O 1
ATOM 1595 N N . LYS A 1 198 ? -12.623 3.875 29.421 1.00 97.94 198 LYS A N 1
ATOM 1596 C CA . LYS A 1 198 ? -13.259 4.923 30.238 1.00 97.94 198 LYS A CA 1
ATOM 1597 C C . LYS A 1 198 ? -14.696 4.549 30.605 1.00 97.94 198 LYS A C 1
ATOM 1599 O O . LYS A 1 198 ? -15.033 4.546 31.781 1.00 97.94 198 LYS A O 1
ATOM 1604 N N . LYS A 1 199 ? -15.515 4.120 29.640 1.00 98.12 199 LYS A N 1
ATOM 1605 C CA . LYS A 1 199 ? -16.887 3.637 29.900 1.00 98.12 199 LYS A CA 1
ATOM 1606 C C . LYS A 1 199 ? -16.915 2.437 30.852 1.00 98.12 199 LYS A C 1
ATOM 1608 O O . LYS A 1 199 ? -17.791 2.318 31.704 1.00 98.12 199 LYS A O 1
ATOM 1613 N N . ARG A 1 200 ? -15.949 1.521 30.739 1.00 97.81 200 ARG A N 1
ATOM 1614 C CA . ARG A 1 200 ? -15.840 0.383 31.661 1.00 97.81 200 ARG A CA 1
ATOM 1615 C C . ARG A 1 200 ? -15.460 0.840 33.068 1.00 97.81 200 ARG A C 1
ATOM 1617 O O . ARG A 1 200 ? -16.048 0.346 34.026 1.00 97.81 200 ARG A O 1
ATOM 1624 N N . THR A 1 201 ? -14.505 1.757 33.213 1.00 97.75 201 THR A N 1
ATOM 1625 C CA . THR A 1 201 ? -14.081 2.245 34.532 1.00 97.75 201 THR A CA 1
ATOM 1626 C C . THR A 1 201 ? -15.177 3.059 35.210 1.00 97.75 201 THR A C 1
ATOM 1628 O O . THR A 1 201 ? -15.393 2.859 36.403 1.00 97.75 201 THR A O 1
ATOM 1631 N N . THR A 1 202 ? -15.929 3.888 34.478 1.00 97.94 202 THR A N 1
ATOM 1632 C CA . THR A 1 202 ? -17.097 4.606 35.021 1.00 97.94 202 THR A CA 1
ATOM 1633 C C . THR A 1 202 ? -18.173 3.626 35.484 1.00 97.94 202 THR A C 1
ATOM 1635 O O . THR A 1 202 ? -18.567 3.669 36.645 1.00 97.94 202 THR A O 1
ATOM 1638 N N . ASN A 1 203 ? -18.548 2.646 34.655 1.00 98.12 203 ASN A N 1
ATOM 1639 C CA . ASN A 1 203 ? -19.551 1.639 35.018 1.00 98.12 203 ASN A CA 1
ATOM 1640 C C . ASN A 1 203 ? -19.131 0.793 36.233 1.00 98.12 203 ASN A C 1
ATOM 1642 O O . ASN A 1 203 ? -19.967 0.414 37.055 1.00 98.12 203 ASN A O 1
ATOM 1646 N N . LEU A 1 204 ? -17.839 0.473 36.361 1.00 97.12 204 LEU A N 1
ATOM 1647 C CA . LEU A 1 204 ? -17.312 -0.232 37.531 1.00 97.12 204 LEU A CA 1
ATOM 1648 C C . LEU A 1 204 ? -17.368 0.643 38.787 1.00 97.12 204 LEU A C 1
ATOM 1650 O O . LEU A 1 204 ? -17.832 0.155 39.815 1.00 97.12 204 LEU A O 1
ATOM 1654 N N . LYS A 1 205 ? -16.968 1.919 38.695 1.00 97.44 205 LYS A N 1
ATOM 1655 C CA . LYS A 1 205 ? -17.058 2.891 39.798 1.00 97.44 205 LYS A CA 1
ATOM 1656 C C . LYS A 1 205 ? -18.502 3.113 40.249 1.00 97.44 205 LYS A C 1
ATOM 1658 O O . LYS A 1 205 ? -18.783 3.124 41.441 1.00 97.44 205 LYS A O 1
ATOM 1663 N N . GLU A 1 206 ? -19.443 3.214 39.317 1.00 97.31 206 GLU A N 1
ATOM 1664 C CA . GLU A 1 206 ? -20.866 3.313 39.649 1.00 97.31 206 GLU A CA 1
ATOM 1665 C C . GLU A 1 206 ? -21.382 2.044 40.330 1.00 97.31 206 GLU A C 1
ATOM 1667 O O . GLU A 1 206 ? -22.137 2.113 41.300 1.00 97.31 206 GLU A O 1
ATOM 1672 N N . ARG A 1 207 ? -20.970 0.861 39.856 1.00 96.94 207 ARG A N 1
ATOM 1673 C CA . ARG A 1 207 ? -21.333 -0.415 40.488 1.00 96.94 207 ARG A CA 1
ATOM 1674 C C . ARG A 1 207 ? -20.765 -0.530 41.900 1.00 96.94 207 ARG A C 1
ATOM 1676 O O . ARG A 1 207 ? -21.476 -1.012 42.782 1.00 96.94 207 ARG A O 1
ATOM 1683 N N . THR A 1 208 ? -19.520 -0.115 42.135 1.00 97.31 208 THR A N 1
ATOM 1684 C CA . THR A 1 208 ? -18.929 -0.125 43.481 1.00 97.31 208 THR A CA 1
ATOM 1685 C C . THR A 1 208 ? -19.608 0.896 44.388 1.00 97.31 208 THR A C 1
ATOM 1687 O O . THR A 1 208 ? -20.012 0.518 45.486 1.00 97.31 208 THR A O 1
ATOM 1690 N N . ALA A 1 209 ? -19.850 2.123 43.918 1.00 96.56 209 ALA A N 1
ATOM 1691 C CA . ALA A 1 209 ? -20.582 3.149 44.663 1.00 96.56 209 ALA A CA 1
ATOM 1692 C C . ALA A 1 209 ? -21.994 2.677 45.051 1.00 96.56 209 ALA A C 1
ATOM 1694 O O . ALA A 1 209 ? -22.361 2.727 46.222 1.00 96.56 209 ALA A O 1
ATOM 1695 N N . LYS A 1 210 ? -22.756 2.095 44.113 1.00 95.94 210 LYS A N 1
ATOM 1696 C CA . LYS A 1 210 ? -24.081 1.508 44.392 1.00 95.94 210 LYS A CA 1
ATOM 1697 C C . LYS A 1 210 ? -24.010 0.378 45.425 1.00 95.94 210 LYS A C 1
ATOM 1699 O O . LYS A 1 210 ? -24.888 0.280 46.278 1.00 95.94 210 LYS A O 1
ATOM 1704 N N . LYS A 1 211 ? -22.981 -0.479 45.379 1.00 96.25 211 LYS A N 1
ATOM 1705 C CA . LYS A 1 211 ? -22.773 -1.532 46.393 1.00 96.25 211 LYS A CA 1
ATOM 1706 C C . LYS A 1 211 ? -22.484 -0.945 47.776 1.00 96.25 211 LYS A C 1
ATOM 1708 O O . LYS A 1 211 ? -23.027 -1.451 48.754 1.00 96.25 211 LYS A O 1
ATOM 1713 N N . ILE A 1 212 ? -21.658 0.099 47.858 1.00 95.38 212 ILE A N 1
ATOM 1714 C CA . ILE A 1 212 ? -21.361 0.807 49.111 1.00 95.38 212 ILE A CA 1
ATOM 1715 C C . ILE A 1 212 ? -22.641 1.447 49.660 1.00 95.38 212 ILE A C 1
ATOM 1717 O O . ILE A 1 212 ? -22.998 1.182 50.804 1.00 95.38 212 ILE A O 1
ATOM 1721 N N . GLN A 1 213 ? -23.397 2.168 48.826 1.00 93.62 213 GLN A N 1
ATOM 1722 C CA . GLN A 1 213 ? -24.653 2.804 49.227 1.00 93.62 213 GLN A CA 1
ATOM 1723 C C . GLN A 1 213 ? -25.679 1.790 49.750 1.00 93.62 213 GLN A C 1
ATOM 1725 O O . GLN A 1 213 ? -26.287 2.009 50.791 1.00 93.62 213 GLN A O 1
ATOM 1730 N N . ARG A 1 214 ? -25.835 0.635 49.085 1.00 94.88 214 ARG A N 1
ATOM 1731 C CA . ARG A 1 214 ? -26.719 -0.447 49.559 1.00 94.88 214 ARG A CA 1
ATOM 1732 C C . ARG A 1 214 ? -26.303 -0.988 50.928 1.00 94.88 214 ARG A C 1
ATOM 1734 O O . ARG A 1 214 ? -27.167 -1.289 51.742 1.00 94.88 214 ARG A O 1
ATOM 1741 N N . LYS A 1 215 ? -24.997 -1.116 51.189 1.00 95.25 215 LYS A N 1
ATOM 1742 C CA . LYS A 1 215 ? -24.487 -1.545 52.502 1.00 95.25 215 LYS A CA 1
ATOM 1743 C C . LYS A 1 215 ? -24.743 -0.498 53.587 1.00 95.25 215 LYS A C 1
ATOM 1745 O O . LYS A 1 215 ? -25.063 -0.887 54.702 1.00 95.25 215 LYS A O 1
ATOM 1750 N N . ILE A 1 216 ? -24.614 0.790 53.264 1.00 93.69 216 ILE A N 1
ATOM 1751 C CA . ILE A 1 216 ? -24.932 1.892 54.185 1.00 93.69 216 ILE A CA 1
ATOM 1752 C C . ILE A 1 216 ? -26.430 1.891 54.503 1.00 93.69 216 ILE A C 1
ATOM 1754 O O . ILE A 1 216 ? -26.797 1.870 55.671 1.00 93.69 216 ILE A O 1
ATOM 1758 N N . ASN A 1 217 ? -27.287 1.823 53.481 1.00 91.88 217 ASN A N 1
ATOM 1759 C CA . ASN A 1 217 ? -28.741 1.821 53.657 1.00 91.88 217 ASN A CA 1
ATOM 1760 C C . ASN A 1 217 ? -29.256 0.603 54.435 1.00 91.88 217 ASN A C 1
ATOM 1762 O O . ASN A 1 217 ? -30.274 0.717 55.088 1.00 91.88 217 ASN A O 1
ATOM 1766 N N . ARG A 1 218 ? -28.580 -0.553 54.367 1.00 90.75 218 ARG A N 1
ATOM 1767 C CA . ARG A 1 218 ? -28.948 -1.749 55.149 1.00 90.75 218 ARG A CA 1
ATOM 1768 C C . ARG A 1 218 ? -28.541 -1.655 56.629 1.00 90.75 218 ARG A C 1
ATOM 1770 O O . ARG A 1 218 ? -28.996 -2.465 57.424 1.00 90.75 218 ARG A O 1
ATOM 1777 N N . LYS A 1 219 ? -27.616 -0.753 56.974 1.00 84.38 219 LYS A N 1
ATOM 1778 C CA . LYS A 1 219 ? -27.123 -0.557 58.348 1.00 84.38 219 LYS A CA 1
ATOM 1779 C C . LYS A 1 219 ? -27.872 0.540 59.116 1.00 84.38 219 LYS A C 1
ATOM 1781 O O . LYS A 1 219 ? -27.704 0.603 60.328 1.00 84.38 219 LYS A O 1
ATOM 1786 N N . LYS A 1 220 ? -28.604 1.411 58.418 1.00 64.81 220 LYS A N 1
ATOM 1787 C CA . LYS A 1 220 ? -29.590 2.321 59.012 1.00 64.81 220 LYS A CA 1
ATOM 1788 C C . LYS A 1 220 ? -30.922 1.598 59.127 1.00 64.81 220 LYS A C 1
ATOM 1790 O O . LYS A 1 220 ? -31.651 1.931 60.078 1.00 64.81 220 LYS A O 1
#

Secondary structure (DSSP, 8-state):
--HHHHHHHHHS-GGGTS--S-----S-TT---HHHHHHHHHHHHHHHHHHHHHHT-GGG---HHHHHHHHHHHHHHHHHTT------TT--------------------S-----PPPPHHHHHHHHHHHHHHHHH-TT-HHHHHHHHHHHTT------HHHHHHHHHHHHHHHHHHHHHHHHHHHHHHHHHHHHHHHHHHHHHHHHHHHHHHHHHTT-

InterPro domains:
  IPR007019 Surfeit locus 6 [PTHR14369] (73-220)
  IPR029190 Ribosomal RNA-processing protein 14/surfeit locus protein 6, C-terminal domain [PF04935] (38-215)

Radius of gyration: 35.8 Å; chains: 1; bounding box: 65×62×116 Å

pLDDT: mean 78.9, std 18.05, range [32.09, 98.12]